Protein AF-A0A3D2YWT0-F1 (afdb_monomer)

Solvent-accessible surface area (backbone atoms only — not comparable to full-atom values): 14873 Å² total; per-residue (Å²): 133,69,58,66,58,32,27,28,61,39,88,67,79,48,94,52,71,54,41,33,55,86,73,52,50,71,68,60,52,58,68,29,49,39,69,45,52,42,39,72,41,71,25,72,33,52,78,77,53,39,84,63,71,46,52,81,39,47,21,43,34,40,69,50,69,92,46,42,37,35,42,43,46,36,55,31,65,64,25,31,36,35,36,47,69,46,74,82,44,48,33,33,43,36,33,27,76,78,66,75,49,70,52,37,27,37,32,54,52,100,87,42,79,59,51,68,38,31,45,43,28,26,44,66,37,31,45,26,32,24,32,74,86,73,62,19,29,24,40,54,93,74,36,28,23,75,38,57,87,49,47,79,43,62,48,46,78,44,81,54,29,39,24,29,36,47,60,50,39,71,78,39,75,84,24,33,26,66,20,25,30,79,92,35,66,57,64,54,45,46,68,78,43,55,51,62,83,67,88,65,50,63,60,36,32,52,68,71,55,62,94,44,68,58,68,72,90,75,62,65,86,92,52,58,77,56,62,56,64,49,76,49,76,42,80,93,23,74,53,74,42,57,25,74,81,61,25,72,40,71,49,78,51,71,41,55,84,42,82,43,54,40,41,30,27,82,73,38,52,23,37,41,104

Mean predicted aligned error: 3.75 Å

Radius of gyration: 18.29 Å; Cα contacts (8 Å, |Δi|>4): 601; chains: 1; bounding box: 42×45×50 Å

Secondary structure (DSSP, 8-state):
--GGG-EEE-TTSSSSSEEETTTS-HHHHHHHTTSS--BSSEEEE-TTS-TT--TTSEEEEEEETTEEEEEEHHHHHHH-EEEEEETTEEEEEEEETTTTEEEEEE-EETTEE--EEEEEEEETTEEEEEETTT--EEETTTTEEEESTTTT-BPEE--EEEEEHHHHHHH-TTPEEEEEETTBTTGGGSGGGG--SPTTHHHHHHTT--SS---GGG--TTS-TT--EEEEEETTEEEEEEHHHH-SSEEEEEETTEEEEEEEETTTTEEE-

Structure (mmCIF, N/CA/C/O backbone):
data_AF-A0A3D2YWT0-F1
#
_entry.id   AF-A0A3D2YWT0-F1
#
loop_
_atom_site.group_PDB
_atom_site.id
_atom_site.type_symbol
_atom_site.label_atom_id
_atom_site.label_alt_id
_atom_site.label_comp_id
_atom_site.label_asym_id
_atom_site.label_entity_id
_atom_site.label_seq_id
_atom_site.pdbx_PDB_ins_code
_atom_site.Cartn_x
_atom_site.Cartn_y
_atom_site.Cartn_z
_atom_site.occupancy
_atom_site.B_iso_or_equiv
_atom_site.auth_seq_id
_atom_site.auth_comp_id
_atom_site.auth_asym_id
_atom_site.auth_atom_id
_atom_site.pdbx_PDB_model_num
ATOM 1 N N . MET A 1 1 ? -18.001 -6.263 10.721 1.00 83.31 1 MET A N 1
ATOM 2 C CA . MET A 1 1 ? -16.811 -6.305 11.588 1.00 83.31 1 MET A CA 1
ATOM 3 C C . MET A 1 1 ? -17.112 -5.556 12.883 1.00 83.31 1 MET A C 1
ATOM 5 O O . MET A 1 1 ? -17.722 -4.492 12.787 1.00 83.31 1 MET A O 1
ATOM 9 N N . PRO A 1 2 ? -16.769 -6.109 14.057 1.00 91.19 2 PRO A N 1
ATOM 10 C CA . PRO A 1 2 ? -16.884 -5.419 15.343 1.00 91.19 2 PRO A CA 1
ATOM 11 C C . PRO A 1 2 ? -15.958 -4.193 15.418 1.00 91.19 2 PRO A C 1
ATOM 13 O O . PRO A 1 2 ? -14.828 -4.234 14.940 1.00 91.19 2 PRO A O 1
ATOM 16 N N . LEU A 1 3 ? -16.430 -3.079 15.986 1.00 94.44 3 LEU A N 1
ATOM 17 C CA . LEU A 1 3 ? -15.630 -1.844 16.052 1.00 94.44 3 LEU A CA 1
ATOM 18 C C . LEU A 1 3 ? -14.507 -1.950 17.089 1.00 94.44 3 LEU A C 1
ATOM 20 O O . LEU A 1 3 ? -13.482 -1.292 16.954 1.00 94.44 3 LEU A O 1
ATOM 24 N N . GLU A 1 4 ? -14.700 -2.777 18.111 1.00 96.31 4 GLU A N 1
ATOM 25 C CA . GLU A 1 4 ? -13.715 -3.102 19.140 1.00 96.31 4 GLU A CA 1
ATOM 26 C C . GLU A 1 4 ? -12.446 -3.774 18.592 1.00 96.31 4 GLU A C 1
ATOM 28 O O . GLU A 1 4 ? -11.392 -3.667 19.218 1.00 96.31 4 GLU A O 1
ATOM 33 N N . ASP A 1 5 ? -12.524 -4.392 17.410 1.00 96.06 5 ASP A N 1
ATOM 34 C CA . ASP A 1 5 ? -11.379 -5.037 16.762 1.00 96.06 5 ASP A CA 1
ATOM 35 C C . ASP A 1 5 ? -10.493 -4.039 16.004 1.00 96.06 5 ASP A C 1
ATOM 37 O O . ASP A 1 5 ? -9.353 -4.357 15.663 1.00 96.06 5 ASP A O 1
ATOM 41 N N . ILE A 1 6 ? -10.993 -2.823 15.748 1.00 97.81 6 ILE A N 1
ATOM 42 C CA . ILE A 1 6 ? -10.172 -1.728 15.233 1.00 97.81 6 ILE A CA 1
ATOM 43 C C . ILE A 1 6 ? -9.472 -1.073 16.419 1.00 97.81 6 ILE A C 1
ATOM 45 O O . ILE A 1 6 ? -10.110 -0.422 17.250 1.00 97.81 6 ILE A O 1
ATOM 49 N N . VAL A 1 7 ? -8.151 -1.202 16.488 1.00 98.25 7 VAL A N 1
ATOM 50 C CA . VAL A 1 7 ? -7.349 -0.682 17.600 1.00 98.25 7 VAL A CA 1
ATOM 51 C C . VAL A 1 7 ? -6.347 0.359 17.127 1.00 98.25 7 VAL A C 1
ATOM 53 O O . VAL A 1 7 ? -5.704 0.193 16.101 1.00 98.25 7 VAL A O 1
ATOM 56 N N . PHE A 1 8 ? -6.176 1.431 17.891 1.00 98.38 8 PHE A N 1
ATOM 57 C CA . PHE A 1 8 ? -5.227 2.502 17.592 1.00 98.38 8 PHE A CA 1
ATOM 58 C C . PHE A 1 8 ? -3.884 2.249 18.266 1.00 98.38 8 PHE A C 1
ATOM 60 O O . PHE A 1 8 ? -3.864 2.084 19.486 1.00 98.38 8 PHE A O 1
ATOM 67 N N . ASP A 1 9 ? -2.770 2.283 17.528 1.00 97.56 9 ASP A N 1
ATOM 68 C CA . ASP A 1 9 ? -1.443 2.421 18.136 1.00 97.56 9 ASP A CA 1
ATOM 69 C C . ASP A 1 9 ? -1.344 3.803 18.784 1.00 97.56 9 ASP A C 1
ATOM 71 O O . ASP A 1 9 ? -1.519 4.839 18.146 1.00 97.56 9 ASP A O 1
ATOM 75 N N . THR A 1 10 ? -1.060 3.828 20.080 1.00 96.19 10 THR A N 1
ATOM 76 C CA . THR A 1 10 ? -0.982 5.080 20.831 1.00 96.19 10 THR A CA 1
ATOM 77 C C . THR A 1 10 ? 0.367 5.769 20.678 1.00 96.19 10 THR A C 1
ATOM 79 O O . THR A 1 10 ? 0.526 6.897 21.144 1.00 96.19 10 THR A O 1
ATOM 82 N N . PHE A 1 11 ? 1.370 5.081 20.119 1.00 94.69 11 PHE A N 1
ATOM 83 C CA . PHE A 1 11 ? 2.772 5.506 20.086 1.00 94.69 11 PHE A CA 1
ATOM 84 C C . PHE A 1 11 ? 3.299 5.964 21.459 1.00 94.69 11 PHE A C 1
ATOM 86 O O . PHE A 1 11 ? 4.160 6.836 21.560 1.00 94.69 11 PHE A O 1
ATOM 93 N N . GLY A 1 12 ? 2.763 5.387 22.541 1.00 94.25 12 GLY A N 1
ATOM 94 C CA . GLY A 1 12 ? 3.140 5.727 23.914 1.00 94.25 12 GLY A CA 1
ATOM 95 C C . GLY A 1 12 ? 2.583 7.059 24.429 1.00 94.25 12 GLY A C 1
ATOM 96 O O . GLY A 1 12 ? 2.994 7.504 25.499 1.00 94.25 12 GLY A O 1
ATOM 97 N N . LYS A 1 13 ? 1.643 7.696 23.714 1.00 93.31 13 LYS A N 1
ATOM 98 C CA . LYS A 1 13 ? 0.939 8.907 24.180 1.00 93.31 13 LYS A CA 1
ATOM 99 C C . LYS A 1 13 ? 0.062 8.647 25.410 1.00 93.31 13 LYS A C 1
ATOM 101 O O . LYS A 1 13 ? -0.176 9.558 26.197 1.00 93.31 13 LYS A O 1
ATOM 106 N N . VAL A 1 14 ? -0.393 7.406 25.592 1.00 94.19 14 VAL A N 1
ATOM 107 C CA . VAL A 1 14 ? -1.094 6.930 26.795 1.00 94.19 14 VAL A CA 1
ATOM 108 C C . VAL A 1 14 ? -0.466 5.626 27.299 1.00 94.19 14 VAL A C 1
ATOM 110 O O . VAL A 1 14 ? 0.393 5.045 26.640 1.00 94.19 14 VAL A O 1
ATOM 113 N N . SER A 1 15 ? -0.868 5.169 28.489 1.00 93.00 15 SER A N 1
ATOM 114 C CA . SER A 1 15 ? -0.281 3.984 29.136 1.00 93.00 15 SER A CA 1
ATOM 115 C C . SER A 1 15 ? -0.561 2.676 28.394 1.00 93.00 15 SER A C 1
ATOM 117 O O . SER A 1 15 ? 0.280 1.777 28.403 1.00 93.00 15 SER A O 1
ATOM 119 N N . SER A 1 16 ? -1.733 2.555 27.770 1.00 93.75 16 SER A N 1
ATOM 120 C CA . SER A 1 16 ? -2.084 1.406 26.939 1.00 93.75 16 SER A CA 1
ATOM 121 C C . SER A 1 16 ? -1.300 1.428 25.628 1.00 93.75 16 SER A C 1
ATOM 123 O O . SER A 1 16 ? -1.181 2.471 24.984 1.00 93.75 16 SER A O 1
ATOM 125 N N . ARG A 1 17 ? -0.795 0.264 25.200 1.00 92.62 17 ARG A N 1
ATOM 126 C CA . ARG A 1 17 ? -0.107 0.118 23.905 1.00 92.62 17 ARG A CA 1
ATOM 127 C C . ARG A 1 17 ? -1.037 0.431 22.732 1.00 92.62 17 ARG A C 1
ATOM 129 O O . ARG A 1 17 ? -0.600 1.054 21.772 1.00 92.62 17 ARG A O 1
ATOM 136 N N . PHE A 1 18 ? -2.288 -0.002 22.836 1.00 96.62 18 PHE A N 1
ATOM 137 C CA . PHE A 1 18 ? -3.340 0.300 21.880 1.00 96.62 18 PHE A CA 1
ATOM 138 C C . PHE A 1 18 ? -4.665 0.585 22.592 1.00 96.62 18 PHE A C 1
ATOM 140 O O . PHE A 1 18 ? -4.835 0.200 23.752 1.00 96.62 18 PHE A O 1
ATOM 147 N N . VAL A 1 19 ? -5.584 1.268 21.907 1.00 97.81 19 VAL A N 1
ATOM 148 C CA . VAL A 1 19 ? -6.933 1.586 22.407 1.00 97.81 19 VAL A CA 1
ATOM 149 C C . VAL A 1 19 ? -7.973 1.227 21.337 1.00 97.81 19 VAL A C 1
ATOM 151 O O . VAL A 1 19 ? -7.808 1.666 20.199 1.00 97.81 19 VAL A O 1
ATOM 154 N N . PRO A 1 20 ? -9.023 0.447 21.654 1.00 98.00 20 PRO A N 1
ATOM 155 C CA . PRO A 1 20 ? -10.108 0.152 20.716 1.00 98.00 20 PRO A CA 1
ATOM 156 C C . PRO A 1 20 ? -10.849 1.405 20.240 1.00 98.00 20 PRO A C 1
ATOM 158 O O . PRO A 1 20 ? -11.007 2.370 20.992 1.00 98.00 20 PRO A O 1
ATOM 161 N N . LEU A 1 21 ? -11.371 1.380 19.013 1.00 97.69 21 LEU A N 1
ATOM 162 C CA . LEU A 1 21 ? -12.101 2.500 18.415 1.00 97.69 21 LEU A CA 1
ATOM 163 C C . LEU A 1 21 ? -13.267 3.027 19.280 1.00 97.69 21 LEU A C 1
ATOM 165 O O . LEU A 1 21 ? -13.422 4.244 19.353 1.00 97.69 21 LEU A O 1
ATOM 169 N N . PRO A 1 22 ? -14.084 2.201 19.963 1.00 97.81 22 PRO A N 1
ATOM 170 C CA . PRO A 1 22 ? -15.142 2.727 20.830 1.00 97.81 22 PRO A CA 1
ATOM 171 C C . PRO A 1 22 ? -14.631 3.444 22.091 1.00 97.81 22 PRO A C 1
ATOM 173 O O . PRO A 1 22 ? -15.388 4.180 22.721 1.00 97.81 22 PRO A O 1
ATOM 176 N N . GLU A 1 23 ? -13.376 3.208 22.484 1.00 97.88 23 GLU A N 1
ATOM 177 C CA . GLU A 1 23 ? -12.790 3.683 23.744 1.00 97.88 23 GLU A CA 1
ATOM 178 C C . GLU A 1 23 ? -11.836 4.869 23.563 1.00 97.88 23 GLU A C 1
ATOM 180 O O . GLU A 1 23 ? -11.536 5.576 24.529 1.00 97.88 23 GLU A O 1
ATOM 185 N N . ILE A 1 24 ? -11.335 5.097 22.346 1.00 97.81 24 ILE A N 1
ATOM 186 C CA . ILE A 1 24 ? -10.401 6.189 22.076 1.00 97.81 24 ILE A CA 1
ATOM 187 C C . ILE A 1 24 ? -11.092 7.553 22.205 1.00 97.81 24 ILE A C 1
ATOM 189 O O . ILE A 1 24 ? -12.193 7.767 21.696 1.00 97.81 24 ILE A O 1
ATOM 193 N N . SER A 1 25 ? -10.430 8.504 22.872 1.00 97.50 25 SER A N 1
ATOM 194 C CA . SER A 1 25 ? -10.932 9.878 22.942 1.00 97.50 25 SER A CA 1
ATOM 195 C C . SER A 1 25 ? -10.790 10.586 21.593 1.00 97.50 25 SER A C 1
ATOM 197 O O . SER A 1 25 ? -9.910 10.268 20.787 1.00 97.50 25 SER A O 1
ATOM 199 N N . GLU A 1 26 ? -11.640 11.579 21.343 1.00 96.31 26 GLU A N 1
ATOM 200 C CA . GLU A 1 26 ? -11.584 12.356 20.105 1.00 96.31 26 GLU A CA 1
ATOM 201 C C . GLU A 1 26 ? -10.249 13.098 19.958 1.00 96.31 26 GLU A C 1
ATOM 203 O O . GLU A 1 26 ? -9.685 13.133 18.865 1.00 96.31 26 GLU A O 1
ATOM 208 N N . GLU A 1 27 ? -9.711 13.624 21.061 1.00 97.25 27 GLU A N 1
ATOM 209 C CA . GLU A 1 27 ? -8.435 14.337 21.090 1.00 97.25 27 GLU A CA 1
ATOM 210 C C . GLU A 1 27 ? -7.278 13.417 20.702 1.00 97.25 27 GLU A C 1
ATOM 212 O O . GLU A 1 27 ? -6.503 13.755 19.809 1.00 97.25 27 GLU A O 1
ATOM 217 N N . LEU A 1 28 ? -7.186 12.232 21.320 1.00 97.38 28 LEU A N 1
ATOM 218 C CA . LEU A 1 28 ? -6.130 11.276 20.991 1.00 97.38 28 LEU A CA 1
ATOM 219 C C . LEU A 1 28 ? -6.260 10.801 19.543 1.00 97.38 28 LEU A C 1
ATOM 221 O O . LEU A 1 28 ? -5.263 10.727 18.831 1.00 97.38 28 LEU A O 1
ATOM 225 N N . ARG A 1 29 ? -7.485 10.534 19.078 1.00 96.50 29 ARG A N 1
ATOM 226 C CA . ARG A 1 29 ? -7.728 10.147 17.686 1.00 96.50 29 ARG A CA 1
ATOM 227 C C . ARG A 1 29 ? -7.268 11.230 16.710 1.00 96.50 29 ARG A C 1
ATOM 229 O O . ARG A 1 29 ? -6.652 10.905 15.703 1.00 96.50 29 ARG A O 1
ATOM 236 N N . LEU A 1 30 ? -7.539 12.504 17.001 1.00 95.81 30 LEU A N 1
ATOM 237 C CA . LEU A 1 30 ? -7.099 13.625 16.168 1.00 95.81 30 LEU A CA 1
ATOM 238 C C . LEU A 1 30 ? -5.572 13.775 16.164 1.00 95.81 30 LEU A C 1
ATOM 240 O O . LEU A 1 30 ? -5.002 14.043 15.113 1.00 95.81 30 LEU A O 1
ATOM 244 N N . GLU A 1 31 ? -4.912 13.575 17.306 1.00 96.50 31 GLU A N 1
ATOM 245 C CA . GLU A 1 31 ? -3.446 13.604 17.399 1.00 96.50 31 GLU A CA 1
ATOM 246 C C . GLU A 1 31 ? -2.749 12.472 16.635 1.00 96.50 31 GLU A C 1
ATOM 248 O O . GLU A 1 31 ? -1.573 12.601 16.293 1.00 96.50 31 GLU A O 1
ATOM 253 N N . LEU A 1 32 ? -3.440 11.351 16.434 1.00 97.31 32 LEU A N 1
ATOM 254 C CA . LEU A 1 32 ? -2.921 10.176 15.740 1.00 97.31 32 LEU A CA 1
ATOM 255 C C . LEU A 1 32 ? -3.133 10.224 14.220 1.00 97.31 32 LEU A C 1
ATOM 257 O O . LEU A 1 32 ? -2.495 9.463 13.491 1.00 97.31 32 LEU A O 1
ATOM 261 N N . LYS A 1 33 ? -3.993 11.121 13.723 1.00 96.56 33 LYS A N 1
ATOM 262 C CA . LYS A 1 33 ? -4.164 11.338 12.281 1.00 96.56 33 LYS A CA 1
ATOM 263 C C . LYS A 1 33 ? -2.847 11.783 11.653 1.00 96.56 33 LYS A C 1
ATOM 265 O O . LYS A 1 33 ? -2.269 12.781 12.075 1.00 96.56 33 LYS A O 1
ATOM 270 N N . ASP A 1 34 ? -2.404 11.044 10.643 1.00 97.31 34 ASP A N 1
ATOM 271 C CA . ASP A 1 34 ? -1.161 11.252 9.896 1.00 97.31 34 ASP A CA 1
ATOM 272 C C . ASP A 1 34 ? 0.097 11.331 10.776 1.00 97.31 34 ASP A C 1
ATOM 274 O O . ASP A 1 34 ? 1.103 11.938 10.392 1.00 97.31 34 ASP A O 1
ATOM 278 N N . ALA A 1 35 ? 0.064 10.690 11.954 1.00 96.56 35 ALA A N 1
ATOM 279 C CA . ALA A 1 35 ? 1.246 10.531 12.800 1.00 96.56 35 ALA A CA 1
ATOM 280 C C . ALA A 1 35 ? 2.365 9.786 12.050 1.00 96.56 35 ALA A C 1
ATOM 282 O O . ALA A 1 35 ? 3.542 10.122 12.199 1.00 96.56 35 ALA A O 1
ATOM 283 N N . ILE A 1 36 ? 1.984 8.833 11.194 1.00 96.56 36 ILE A N 1
ATOM 284 C CA . ILE A 1 36 ? 2.797 8.353 10.076 1.00 96.56 36 ILE A CA 1
ATOM 285 C C . ILE A 1 36 ? 2.411 9.193 8.857 1.00 96.56 36 ILE A C 1
ATOM 287 O O . ILE A 1 36 ? 1.288 9.119 8.366 1.00 96.56 36 ILE A O 1
ATOM 291 N N . THR A 1 37 ? 3.318 10.058 8.409 1.00 97.06 37 THR A N 1
ATOM 292 C CA . THR A 1 37 ? 2.986 11.085 7.416 1.00 97.06 37 THR A CA 1
ATOM 293 C C . THR A 1 37 ? 2.876 10.482 6.010 1.00 97.06 37 THR A C 1
ATOM 295 O O . THR A 1 37 ? 3.896 10.002 5.503 1.00 97.06 37 THR A O 1
ATOM 298 N N . PRO A 1 38 ? 1.711 10.558 5.336 1.00 98.06 38 PRO A N 1
ATOM 299 C 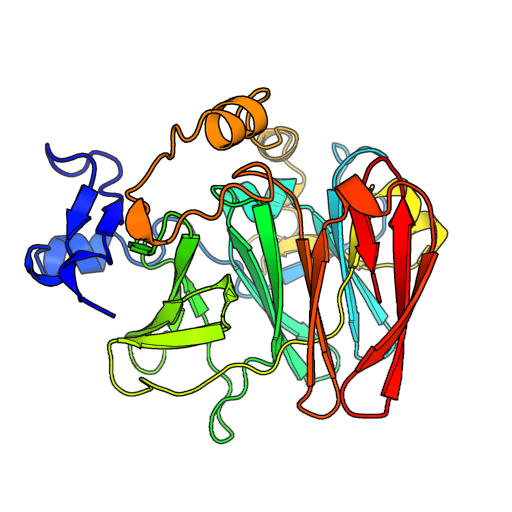CA . PRO A 1 38 ? 1.565 10.068 3.970 1.00 98.06 38 PRO A CA 1
ATOM 300 C C . PRO A 1 38 ? 2.336 10.950 2.978 1.00 98.06 38 PRO A C 1
ATOM 302 O O . PRO A 1 38 ? 2.547 12.148 3.193 1.00 98.06 38 PRO A O 1
ATOM 305 N N . VAL A 1 39 ? 2.720 10.380 1.838 1.00 98.56 39 VAL A N 1
ATOM 306 C CA . VAL A 1 39 ? 3.285 11.135 0.714 1.00 98.56 39 VAL A CA 1
ATOM 307 C C . VAL A 1 39 ? 2.140 11.650 -0.155 1.00 98.56 39 VAL A C 1
ATOM 309 O O . VAL A 1 39 ? 1.426 10.861 -0.760 1.00 98.56 39 VAL A O 1
ATOM 312 N N . LEU A 1 40 ? 1.949 12.970 -0.220 1.00 97.31 40 LEU A N 1
ATOM 313 C CA . LEU A 1 40 ? 0.838 13.587 -0.969 1.00 97.31 40 LEU A CA 1
ATOM 314 C C . LEU A 1 40 ? 1.231 14.137 -2.346 1.00 97.31 40 LEU A C 1
ATOM 316 O O . LEU A 1 40 ? 0.387 14.293 -3.220 1.00 97.31 40 LEU A O 1
ATOM 320 N N . GLU A 1 41 ? 2.508 14.469 -2.519 1.00 96.25 41 GLU A N 1
ATOM 321 C CA . GLU A 1 41 ? 3.056 15.060 -3.741 1.00 96.25 41 GLU A CA 1
ATOM 322 C C . GLU A 1 41 ? 4.362 14.331 -4.067 1.00 96.25 41 GLU A C 1
ATOM 324 O O . GLU A 1 41 ? 5.436 14.840 -3.736 1.00 96.25 41 GLU A O 1
ATOM 329 N N . PRO A 1 42 ? 4.311 13.097 -4.590 1.00 98.19 42 PRO A N 1
ATOM 330 C CA . PRO A 1 42 ? 5.513 12.313 -4.829 1.00 98.19 42 PRO A CA 1
ATOM 331 C C . PRO A 1 42 ? 6.413 12.988 -5.868 1.00 98.19 42 PRO A C 1
ATOM 333 O O . PRO A 1 42 ? 5.961 13.496 -6.894 1.00 98.19 42 PRO A O 1
ATOM 336 N N . VAL A 1 43 ? 7.719 12.986 -5.598 1.00 98.44 43 VAL A N 1
ATOM 337 C CA . VAL A 1 43 ? 8.741 13.478 -6.526 1.00 98.44 43 VAL A CA 1
ATOM 338 C C . VAL A 1 43 ? 9.591 12.313 -6.996 1.00 98.44 43 VAL A C 1
ATOM 340 O O . VAL A 1 43 ? 10.133 11.545 -6.194 1.00 98.44 43 VAL A O 1
ATOM 343 N N . TYR A 1 44 ? 9.752 12.235 -8.313 1.00 98.50 44 TYR A N 1
ATOM 344 C CA . TYR A 1 44 ? 10.454 11.157 -8.992 1.00 98.50 44 TYR A CA 1
ATOM 345 C C . TYR A 1 44 ? 11.845 11.567 -9.469 1.00 98.50 44 TYR A C 1
ATOM 347 O O . TYR A 1 44 ? 12.107 12.719 -9.821 1.00 98.50 44 TYR A O 1
ATOM 355 N N . GLY A 1 45 ? 12.752 10.598 -9.483 1.00 98.00 45 GLY A N 1
ATOM 356 C CA . GLY A 1 45 ? 14.049 10.680 -10.139 1.00 98.00 45 GLY A CA 1
ATOM 357 C C . GLY A 1 45 ? 14.283 9.467 -11.032 1.00 98.00 45 GLY A C 1
ATOM 358 O O . GLY A 1 45 ? 13.431 8.590 -11.139 1.00 98.00 45 GLY A O 1
ATOM 359 N N . GLY A 1 46 ? 15.448 9.419 -11.674 1.00 97.88 46 GLY A N 1
ATOM 360 C CA . GLY A 1 46 ? 15.871 8.222 -12.401 1.00 97.88 46 GLY A CA 1
ATOM 361 C C . GLY A 1 46 ? 16.359 7.102 -11.467 1.00 97.88 46 GLY A C 1
ATOM 362 O O . GLY A 1 46 ? 16.468 7.312 -10.255 1.00 97.88 46 GLY A O 1
ATOM 363 N N . PRO A 1 47 ? 16.762 5.951 -12.028 1.00 96.50 47 PRO A N 1
ATOM 364 C CA . PRO A 1 47 ? 17.195 4.769 -11.274 1.00 96.50 47 PRO A CA 1
ATOM 365 C C . PRO A 1 47 ? 18.292 5.003 -10.220 1.00 96.50 47 PRO A C 1
ATOM 367 O O . PRO A 1 47 ? 18.342 4.317 -9.206 1.00 96.50 47 PRO A O 1
ATOM 370 N N . GLY A 1 48 ? 19.173 5.985 -10.431 1.00 96.12 48 GLY A N 1
ATOM 371 C CA . GLY A 1 48 ? 20.256 6.328 -9.499 1.00 96.12 48 GLY A CA 1
ATOM 372 C C . GLY A 1 48 ? 19.892 7.353 -8.417 1.00 96.12 48 GLY A C 1
ATOM 373 O O . GLY A 1 48 ? 20.790 7.857 -7.747 1.00 96.12 48 GLY A O 1
ATOM 374 N N . ALA A 1 49 ? 18.616 7.731 -8.275 1.00 97.44 49 ALA A N 1
ATOM 375 C CA . ALA A 1 49 ? 18.203 8.819 -7.382 1.00 97.44 49 ALA A CA 1
ATOM 376 C C . ALA A 1 49 ? 18.364 8.501 -5.885 1.00 97.44 49 ALA A C 1
ATOM 378 O O . ALA A 1 49 ? 18.501 9.423 -5.079 1.00 97.44 49 ALA A O 1
ATOM 379 N N . LEU A 1 50 ? 18.361 7.217 -5.516 1.00 97.50 50 LEU A N 1
ATOM 380 C CA . LEU A 1 50 ? 18.507 6.755 -4.139 1.00 97.50 50 LEU A CA 1
ATOM 381 C C . LEU A 1 50 ? 19.837 6.003 -3.979 1.00 97.50 50 LEU A C 1
ATOM 383 O O . LEU A 1 50 ? 19.926 4.837 -4.354 1.00 97.50 50 LEU A O 1
ATOM 387 N N . PRO A 1 51 ? 20.882 6.625 -3.403 1.00 95.25 51 PRO A N 1
ATOM 388 C CA . PRO A 1 51 ? 22.224 6.033 -3.351 1.00 95.25 51 PRO A CA 1
ATOM 389 C C . PRO A 1 51 ? 22.330 4.818 -2.419 1.00 95.25 51 PRO A C 1
ATOM 391 O O . PRO A 1 51 ? 23.331 4.106 -2.446 1.00 95.25 51 PRO A O 1
ATOM 394 N N . TRP A 1 52 ? 21.332 4.608 -1.561 1.00 95.62 52 TRP A N 1
ATOM 395 C CA . TRP A 1 52 ? 21.261 3.481 -0.637 1.00 95.62 52 TRP A CA 1
ATOM 396 C C . TRP A 1 52 ? 20.423 2.314 -1.165 1.00 95.62 52 TRP A C 1
ATOM 398 O O . TRP A 1 52 ? 20.447 1.255 -0.540 1.00 95.62 52 TRP A O 1
ATOM 408 N N . LEU A 1 53 ? 19.681 2.492 -2.265 1.00 96.50 53 LEU A N 1
ATOM 409 C CA . LEU A 1 53 ? 18.812 1.453 -2.807 1.00 96.50 53 LEU A CA 1
ATOM 410 C C . LEU A 1 53 ? 19.669 0.383 -3.485 1.00 96.50 53 LEU A C 1
ATOM 412 O O . LEU A 1 53 ? 20.454 0.674 -4.386 1.00 96.50 53 LEU A O 1
ATOM 416 N N . ARG A 1 54 ? 19.547 -0.853 -3.008 1.00 95.19 54 ARG A N 1
ATOM 417 C CA . ARG A 1 54 ? 20.345 -1.995 -3.462 1.00 95.19 54 ARG A CA 1
ATOM 418 C C . ARG A 1 54 ? 19.507 -2.861 -4.396 1.00 95.19 54 ARG A C 1
ATOM 420 O O . ARG A 1 54 ? 18.286 -2.852 -4.294 1.00 95.19 54 ARG A O 1
ATOM 427 N N . ASP A 1 55 ? 20.150 -3.652 -5.248 1.00 95.19 55 ASP A N 1
ATOM 428 C CA . ASP A 1 55 ? 19.453 -4.532 -6.200 1.00 95.19 55 ASP A CA 1
ATOM 429 C C . ASP A 1 55 ? 18.504 -5.535 -5.521 1.00 95.19 55 ASP A C 1
ATOM 431 O O . ASP A 1 55 ? 17.489 -5.905 -6.103 1.00 95.19 55 ASP A O 1
ATOM 435 N N . ASP A 1 56 ? 18.811 -5.941 -4.286 1.00 92.81 56 ASP A N 1
ATOM 436 C CA . ASP A 1 56 ? 18.010 -6.844 -3.452 1.00 92.81 56 ASP A CA 1
ATOM 437 C C . ASP A 1 56 ? 16.929 -6.130 -2.618 1.00 92.81 56 ASP A C 1
ATOM 439 O O . ASP A 1 56 ? 16.168 -6.781 -1.906 1.00 92.81 56 ASP A O 1
ATOM 443 N N . SER A 1 57 ? 16.833 -4.799 -2.692 1.00 93.88 57 SER A N 1
ATOM 444 C CA . SER A 1 57 ? 15.775 -4.040 -2.013 1.00 93.88 57 SER A CA 1
ATOM 445 C C . SER A 1 57 ? 14.451 -4.213 -2.747 1.00 93.88 57 SER A C 1
ATOM 447 O O . SER A 1 57 ? 14.413 -4.063 -3.963 1.00 93.88 57 SER A O 1
ATOM 449 N N . LEU A 1 58 ? 13.358 -4.482 -2.036 1.00 94.50 58 LEU A N 1
ATOM 450 C CA . LEU A 1 58 ? 12.048 -4.640 -2.668 1.00 94.50 58 LEU A CA 1
ATOM 451 C C . LEU A 1 58 ? 11.429 -3.296 -3.064 1.00 94.50 58 LEU A C 1
ATOM 453 O O . LEU A 1 58 ? 11.495 -2.307 -2.322 1.00 94.50 58 LEU A O 1
ATOM 457 N N . VAL A 1 59 ? 10.772 -3.291 -4.218 1.00 97.75 59 VAL A N 1
ATOM 458 C CA . VAL A 1 59 ? 9.940 -2.194 -4.710 1.00 97.75 59 VAL A CA 1
ATOM 459 C C . VAL A 1 59 ? 8.552 -2.722 -5.053 1.00 97.75 59 VAL A C 1
ATOM 461 O O . VAL A 1 59 ? 8.424 -3.839 -5.551 1.00 97.75 59 VAL A O 1
ATOM 464 N N . ILE A 1 60 ? 7.533 -1.893 -4.830 1.00 98.31 60 ILE A N 1
ATOM 465 C CA . ILE A 1 60 ? 6.265 -2.020 -5.549 1.00 98.31 60 ILE A CA 1
ATOM 466 C C . ILE A 1 60 ? 6.455 -1.290 -6.879 1.00 98.31 60 ILE A C 1
ATOM 468 O O . ILE A 1 60 ? 6.785 -0.101 -6.901 1.00 98.31 60 ILE A O 1
ATOM 472 N N . GLY A 1 61 ? 6.322 -2.019 -7.976 1.00 98.12 61 GLY A N 1
ATOM 473 C CA . GLY A 1 61 ? 6.348 -1.526 -9.341 1.00 98.12 61 GLY A CA 1
ATOM 474 C C . GLY A 1 61 ? 4.934 -1.292 -9.861 1.00 98.12 61 GLY A C 1
ATOM 475 O O . GLY A 1 61 ? 4.045 -2.118 -9.649 1.00 98.12 61 GLY A O 1
ATOM 476 N N . TYR A 1 62 ? 4.731 -0.168 -10.539 1.00 98.19 62 TYR A N 1
ATOM 477 C CA . TYR A 1 62 ? 3.457 0.191 -11.156 1.00 98.19 62 TYR A CA 1
ATOM 478 C C . TYR A 1 62 ? 3.678 0.716 -12.574 1.00 98.19 62 TYR A C 1
ATOM 480 O O . TYR A 1 62 ? 4.584 1.519 -12.815 1.00 98.19 62 TYR A O 1
ATOM 488 N N . GLU A 1 63 ? 2.836 0.280 -13.506 1.00 97.25 63 GLU A N 1
ATOM 489 C CA . GLU A 1 63 ? 2.805 0.777 -14.879 1.00 97.25 63 GLU A CA 1
ATOM 490 C C . GLU A 1 63 ? 1.516 1.558 -15.114 1.00 97.25 63 GLU A C 1
ATOM 492 O O . GLU A 1 63 ? 0.419 1.043 -14.918 1.00 97.25 63 GLU A O 1
ATOM 497 N N . GLY A 1 64 ? 1.635 2.803 -15.565 1.00 95.88 64 GLY A N 1
ATOM 498 C CA . GLY A 1 64 ? 0.479 3.669 -15.768 1.00 95.88 64 GLY A CA 1
ATOM 499 C C . GLY A 1 64 ? 0.834 4.904 -16.581 1.00 95.88 64 GLY A C 1
ATOM 500 O O . GLY A 1 64 ? 1.968 5.379 -16.562 1.00 95.88 64 GLY A O 1
ATOM 501 N N . GLY A 1 65 ? -0.120 5.423 -17.355 1.00 92.88 65 GLY A N 1
ATOM 502 C CA . GLY A 1 65 ? 0.102 6.629 -18.165 1.00 92.88 65 GLY A CA 1
ATOM 503 C C . GLY A 1 65 ? 1.207 6.505 -19.229 1.00 92.88 65 GLY A C 1
ATOM 504 O O . GLY A 1 65 ? 1.711 7.523 -19.697 1.00 92.88 65 GLY A O 1
ATOM 505 N N . GLY A 1 66 ? 1.590 5.279 -19.610 1.00 95.25 66 GLY A N 1
ATOM 506 C CA . GLY A 1 66 ? 2.696 5.010 -20.538 1.00 95.25 66 GLY A CA 1
ATOM 507 C C . GLY A 1 66 ? 4.091 5.083 -19.908 1.00 95.25 66 GLY A C 1
ATOM 508 O O . GLY A 1 66 ? 5.083 5.087 -20.634 1.00 95.25 66 GLY A O 1
ATOM 509 N N . GLU A 1 67 ? 4.177 5.146 -18.580 1.00 97.56 67 GLU A N 1
ATOM 510 C CA . GLU A 1 67 ? 5.421 5.196 -17.818 1.00 97.56 67 GLU A CA 1
ATOM 511 C C . GLU A 1 67 ? 5.437 4.107 -16.737 1.00 97.56 67 GLU A C 1
ATOM 513 O O . GLU A 1 67 ? 4.424 3.476 -16.438 1.00 97.56 67 GLU A O 1
ATOM 518 N N . THR A 1 68 ? 6.613 3.879 -16.159 1.00 98.38 68 THR A N 1
ATOM 519 C CA . THR A 1 68 ? 6.838 2.886 -15.102 1.00 98.38 68 THR A CA 1
ATOM 520 C C . THR A 1 68 ? 7.360 3.582 -13.856 1.00 98.38 68 THR A C 1
ATOM 522 O O . THR A 1 68 ? 8.157 4.521 -13.943 1.00 98.38 68 THR A O 1
ATOM 525 N N . PHE A 1 69 ? 6.894 3.136 -12.696 1.00 98.69 69 PHE A N 1
ATOM 526 C CA . PHE A 1 69 ? 7.155 3.756 -11.405 1.00 98.69 69 PHE A CA 1
ATOM 527 C C . PHE A 1 69 ? 7.603 2.700 -10.404 1.00 98.69 69 PHE A C 1
ATOM 529 O O . PHE A 1 69 ? 7.105 1.577 -10.413 1.00 98.69 69 PHE A O 1
ATOM 536 N N . ALA A 1 70 ? 8.536 3.073 -9.533 1.00 98.69 70 ALA A N 1
ATOM 537 C CA . ALA A 1 70 ? 9.036 2.223 -8.466 1.00 98.69 70 ALA A CA 1
ATOM 538 C C . ALA A 1 70 ? 8.906 2.932 -7.116 1.00 98.69 70 ALA A C 1
ATOM 540 O O . ALA A 1 70 ? 9.410 4.047 -6.927 1.00 98.69 70 ALA A O 1
ATOM 541 N N . TYR A 1 71 ? 8.283 2.237 -6.167 1.00 98.50 71 TYR A N 1
ATOM 542 C CA . TYR A 1 71 ? 8.056 2.677 -4.796 1.00 98.50 71 TYR A CA 1
ATOM 543 C C . TYR A 1 71 ? 8.819 1.742 -3.847 1.00 98.50 71 TYR A C 1
ATOM 545 O O . TYR A 1 71 ? 8.359 0.631 -3.577 1.00 98.50 71 TYR A O 1
ATOM 553 N N . PRO A 1 72 ? 10.009 2.137 -3.353 1.00 97.88 72 PRO A N 1
ATOM 554 C CA . PRO A 1 72 ? 10.781 1.310 -2.431 1.00 97.88 72 PRO A CA 1
ATOM 555 C C . PRO A 1 72 ? 10.009 0.985 -1.159 1.00 97.88 72 PRO A C 1
ATOM 557 O O . PRO A 1 72 ? 9.597 1.897 -0.437 1.00 97.88 72 PRO A O 1
ATOM 560 N N . ILE A 1 73 ? 9.906 -0.305 -0.825 1.00 96.19 73 ILE A N 1
ATOM 561 C CA . ILE A 1 73 ? 9.278 -0.759 0.426 1.00 96.19 73 ILE A CA 1
ATOM 562 C C . ILE A 1 73 ? 9.979 -0.131 1.633 1.00 96.19 73 ILE A C 1
ATOM 564 O O . ILE A 1 73 ? 9.341 0.242 2.608 1.00 96.19 73 ILE A O 1
ATOM 568 N N . ASN A 1 74 ? 11.289 0.092 1.542 1.00 95.06 74 ASN A N 1
ATOM 569 C CA . ASN A 1 74 ? 12.064 0.871 2.503 1.00 95.06 74 ASN A CA 1
ATOM 570 C C . ASN A 1 74 ? 11.453 2.234 2.848 1.00 95.06 74 ASN A C 1
ATOM 572 O O . ASN A 1 74 ? 11.444 2.600 4.013 1.00 95.06 74 ASN A O 1
ATOM 576 N N . ILE A 1 75 ? 10.951 2.982 1.863 1.00 96.94 75 ILE A N 1
ATOM 577 C CA . ILE A 1 75 ? 10.292 4.278 2.085 1.00 96.94 75 ILE A CA 1
ATOM 578 C C . ILE A 1 75 ? 8.878 4.046 2.610 1.00 96.94 75 ILE A C 1
ATOM 580 O O . ILE A 1 75 ? 8.455 4.707 3.558 1.00 96.94 75 ILE A O 1
ATOM 584 N N . LEU A 1 76 ? 8.168 3.074 2.038 1.00 97.25 76 LEU A N 1
ATOM 585 C CA . LEU A 1 76 ? 6.811 2.739 2.452 1.00 97.25 76 LEU A CA 1
ATOM 586 C C . LEU A 1 76 ? 6.737 2.211 3.896 1.00 97.25 76 LEU A C 1
ATOM 588 O O . LEU A 1 76 ? 5.751 2.460 4.568 1.00 97.25 76 LEU A O 1
ATOM 592 N N . ASN A 1 77 ? 7.798 1.616 4.442 1.00 94.12 77 ASN A N 1
ATOM 593 C CA . ASN A 1 77 ? 7.886 1.260 5.865 1.00 94.12 77 ASN A CA 1
ATOM 594 C C . ASN A 1 77 ? 7.777 2.473 6.809 1.00 94.12 77 ASN A C 1
ATOM 596 O O . ASN A 1 77 ? 7.467 2.299 7.984 1.00 94.12 77 ASN A O 1
ATOM 600 N N . TYR A 1 78 ? 8.087 3.682 6.329 1.00 94.56 78 TYR A N 1
ATOM 601 C CA . TYR A 1 78 ? 8.046 4.921 7.119 1.00 94.56 78 TYR A CA 1
ATOM 602 C C . TYR A 1 78 ? 6.841 5.805 6.806 1.00 94.56 78 TYR A C 1
ATOM 604 O O . TYR A 1 78 ? 6.553 6.714 7.581 1.00 94.56 78 TYR A O 1
ATOM 612 N N . HIS A 1 79 ? 6.202 5.597 5.656 1.00 96.75 79 HIS A N 1
ATOM 613 C CA . HIS A 1 79 ? 5.168 6.495 5.139 1.00 96.75 79 HIS A CA 1
ATOM 614 C C . HIS A 1 79 ? 3.853 5.795 4.820 1.00 96.75 79 HIS A C 1
ATOM 616 O O . HIS A 1 79 ? 2.824 6.460 4.832 1.00 96.75 79 HIS A O 1
ATOM 622 N N . GLU A 1 80 ? 3.901 4.489 4.540 1.00 97.75 80 GLU A N 1
ATOM 623 C CA . GLU A 1 80 ? 2.801 3.534 4.324 1.00 97.75 80 GLU A CA 1
ATOM 624 C C . GLU A 1 80 ? 1.825 3.848 3.184 1.00 97.75 80 GLU A C 1
ATOM 626 O O . GLU A 1 80 ? 1.170 2.945 2.673 1.00 97.75 80 GLU A O 1
ATOM 631 N N . ILE A 1 81 ? 1.716 5.108 2.774 1.00 98.75 81 ILE A N 1
ATOM 632 C CA . ILE A 1 81 ? 0.706 5.647 1.874 1.00 98.75 81 ILE A CA 1
ATOM 633 C C . ILE A 1 81 ? 1.367 6.688 0.969 1.00 98.75 81 ILE A C 1
ATOM 635 O O . ILE A 1 81 ? 1.985 7.650 1.435 1.00 98.75 81 ILE A O 1
ATOM 639 N N . VAL A 1 82 ? 1.184 6.524 -0.337 1.00 98.88 82 VAL A N 1
ATOM 640 C CA . VAL A 1 82 ? 1.518 7.508 -1.367 1.00 98.88 82 VAL A CA 1
ATOM 641 C C . VAL A 1 82 ? 0.255 7.799 -2.170 1.00 98.88 82 VAL A C 1
ATOM 643 O O . VAL A 1 82 ? -0.302 6.915 -2.815 1.00 98.88 82 VAL A O 1
ATOM 646 N N . ASN A 1 83 ? -0.191 9.051 -2.137 1.00 98.75 83 ASN A N 1
ATOM 647 C CA . ASN A 1 83 ? -1.230 9.561 -3.018 1.00 98.75 83 ASN A CA 1
ATOM 648 C C . ASN A 1 83 ? -0.555 10.151 -4.248 1.00 98.75 83 ASN A C 1
ATOM 650 O O . ASN A 1 83 ? 0.236 11.085 -4.136 1.00 98.75 83 ASN A O 1
ATOM 654 N N . ASP A 1 84 ? -0.893 9.623 -5.414 1.00 97.94 84 ASP A N 1
ATOM 655 C CA . ASP A 1 84 ? -0.281 10.009 -6.673 1.00 97.94 84 ASP A CA 1
ATOM 656 C C . ASP A 1 84 ? -1.332 10.408 -7.717 1.00 97.94 84 ASP A C 1
ATOM 658 O O . ASP A 1 84 ? -2.552 10.246 -7.537 1.00 97.94 84 ASP A O 1
ATOM 662 N N . ASN A 1 85 ? -0.843 10.985 -8.809 1.00 97.00 85 ASN A N 1
ATOM 663 C CA . ASN A 1 85 ? -1.578 11.217 -10.035 1.00 97.00 85 ASN A CA 1
ATOM 664 C C . ASN A 1 85 ? -0.679 10.898 -11.238 1.00 97.00 85 ASN A C 1
ATOM 666 O O . ASN A 1 85 ? 0.210 11.675 -11.592 1.00 97.00 85 ASN A O 1
ATOM 670 N N . ILE A 1 86 ? -0.931 9.755 -11.872 1.00 96.38 86 ILE A N 1
ATOM 671 C CA . ILE A 1 86 ? -0.091 9.194 -12.931 1.00 96.38 86 ILE A CA 1
ATOM 672 C C . ILE A 1 86 ? -0.867 9.230 -14.236 1.00 96.38 86 ILE A C 1
ATOM 674 O O . ILE A 1 86 ? -1.914 8.606 -14.369 1.00 96.38 86 ILE A O 1
ATOM 678 N N . GLY A 1 87 ? -0.385 9.996 -15.215 1.00 91.00 87 GLY A N 1
ATOM 679 C CA . GLY A 1 87 ? -1.073 10.119 -16.505 1.00 91.00 87 GLY A CA 1
ATOM 680 C C . GLY A 1 87 ? -2.505 10.670 -16.413 1.00 91.00 87 GLY A C 1
ATOM 681 O O . GLY A 1 87 ? -3.288 10.459 -17.334 1.00 91.00 87 GLY A O 1
ATOM 682 N N . GLY A 1 88 ? -2.858 11.366 -15.324 1.00 92.31 88 GLY A N 1
ATOM 683 C CA . GLY A 1 88 ? -4.217 11.842 -15.050 1.00 92.31 88 GLY A CA 1
ATOM 684 C C . GLY A 1 88 ? -5.064 10.888 -14.200 1.00 92.31 88 GLY A C 1
ATOM 685 O O . GLY A 1 88 ? -6.168 11.268 -13.809 1.00 92.31 88 GLY A O 1
ATOM 686 N N . GLU A 1 89 ? -4.569 9.687 -13.897 1.00 95.94 89 GLU A N 1
ATOM 687 C CA . GLU A 1 89 ? -5.229 8.714 -13.031 1.00 95.94 89 GLU A CA 1
ATOM 688 C C . GLU A 1 89 ? -4.841 8.935 -11.559 1.00 95.94 89 GLU A C 1
ATOM 690 O O . GLU A 1 89 ? -3.653 8.911 -11.223 1.00 95.94 89 GLU A O 1
ATOM 695 N N . PRO A 1 90 ? -5.811 9.147 -10.651 1.00 97.94 90 PRO A N 1
ATOM 696 C CA . PRO A 1 90 ? -5.556 9.162 -9.219 1.00 97.94 90 PRO A CA 1
ATOM 697 C C . PRO A 1 90 ? -5.200 7.761 -8.717 1.00 97.94 90 PRO A C 1
ATOM 699 O O . PRO A 1 90 ? -6.055 6.875 -8.669 1.00 97.94 90 PRO A O 1
ATOM 702 N N . VAL A 1 91 ? -3.957 7.589 -8.278 1.00 98.50 91 VAL A N 1
ATOM 703 C CA . VAL A 1 91 ? -3.431 6.304 -7.802 1.00 98.50 91 VAL A CA 1
ATOM 704 C C . VAL A 1 91 ? -3.094 6.401 -6.316 1.00 98.50 91 VAL A C 1
ATOM 706 O O . VAL A 1 91 ? -2.616 7.432 -5.841 1.00 98.50 91 VAL A O 1
ATOM 709 N N . LEU A 1 92 ? -3.379 5.339 -5.572 1.00 98.81 92 LEU A N 1
ATOM 710 C CA . LEU A 1 92 ? -2.989 5.138 -4.183 1.00 98.81 92 LEU A CA 1
ATOM 711 C C . LEU A 1 92 ? -2.042 3.943 -4.123 1.00 98.81 92 LEU A C 1
ATOM 713 O O . LEU A 1 92 ? -2.439 2.838 -4.469 1.00 98.81 92 LEU A O 1
ATOM 717 N N . ILE A 1 93 ? -0.818 4.157 -3.653 1.00 98.75 93 ILE A N 1
ATOM 718 C CA . ILE A 1 93 ? 0.124 3.084 -3.336 1.00 98.75 93 ILE A CA 1
ATOM 719 C C . ILE A 1 93 ? 0.148 2.965 -1.824 1.00 98.75 93 ILE A C 1
ATOM 721 O O . ILE A 1 93 ? 0.402 3.953 -1.132 1.00 98.75 93 ILE A O 1
ATOM 725 N N . THR A 1 94 ? -0.114 1.775 -1.303 1.00 98.56 94 THR A N 1
ATOM 726 C CA . THR A 1 94 ? -0.121 1.545 0.136 1.00 98.56 94 THR A CA 1
ATOM 727 C C . THR A 1 94 ? 0.590 0.255 0.500 1.00 98.56 94 THR A C 1
ATOM 729 O O . THR A 1 94 ? 0.537 -0.730 -0.234 1.00 98.56 94 THR A O 1
ATOM 732 N N . TYR A 1 95 ? 1.278 0.273 1.636 1.00 97.62 95 TYR A N 1
ATOM 733 C CA . TYR A 1 95 ? 1.978 -0.879 2.170 1.00 97.62 95 TYR A CA 1
ATOM 734 C C . TYR A 1 95 ? 1.884 -0.911 3.692 1.00 97.62 95 TYR A C 1
ATOM 736 O O . TYR A 1 95 ? 2.215 0.066 4.366 1.00 97.62 95 TYR A O 1
ATOM 744 N N . CYS A 1 96 ? 1.475 -2.060 4.218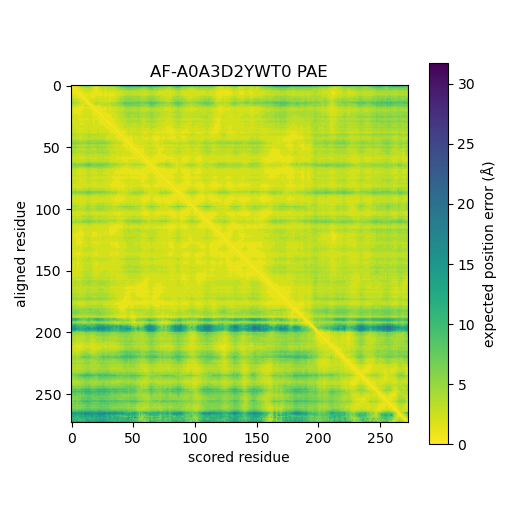 1.00 95.75 96 CYS A N 1
ATOM 745 C CA . CYS A 1 96 ? 1.411 -2.341 5.642 1.00 95.75 96 CYS A CA 1
ATOM 746 C C . CYS A 1 96 ? 2.691 -3.077 6.084 1.00 95.75 96 CYS A C 1
ATOM 748 O O . CYS A 1 96 ? 2.885 -4.255 5.766 1.00 95.75 96 CYS A O 1
ATOM 750 N N . PRO A 1 97 ? 3.573 -2.437 6.872 1.00 91.94 97 PRO A N 1
ATOM 751 C CA . PRO A 1 97 ? 4.831 -3.054 7.289 1.00 91.94 97 PRO A CA 1
ATOM 752 C C . PRO A 1 97 ? 4.655 -4.188 8.309 1.00 91.94 97 PRO A C 1
ATOM 754 O O . PRO A 1 97 ? 5.570 -4.982 8.514 1.00 91.94 97 PRO A O 1
ATOM 757 N N . LEU A 1 98 ? 3.487 -4.277 8.948 1.00 91.50 98 LEU A N 1
ATOM 758 C CA . LEU A 1 98 ? 3.172 -5.294 9.955 1.00 91.50 98 LEU A CA 1
ATOM 759 C C . LEU A 1 98 ? 2.647 -6.604 9.357 1.00 91.50 98 LEU A C 1
ATOM 761 O O . LEU A 1 98 ? 2.660 -7.634 10.026 1.00 91.50 98 LEU A O 1
ATOM 765 N N . CYS A 1 99 ? 2.195 -6.561 8.110 1.00 88.88 99 CYS A N 1
ATOM 766 C CA . CYS A 1 99 ? 1.578 -7.687 7.424 1.00 88.88 99 CYS A CA 1
ATOM 767 C C . CYS A 1 99 ? 2.222 -7.979 6.060 1.00 88.88 99 CYS A C 1
ATOM 769 O O . CYS A 1 99 ? 1.868 -8.963 5.428 1.00 88.88 99 CYS A O 1
ATOM 771 N N . PHE A 1 100 ? 3.201 -7.167 5.637 1.00 89.69 100 PHE A N 1
ATOM 772 C CA . PHE A 1 100 ? 3.899 -7.267 4.349 1.00 89.69 100 PHE A CA 1
ATOM 773 C C . PHE A 1 100 ? 2.994 -7.124 3.114 1.00 89.69 100 PHE A C 1
ATOM 775 O O . PHE A 1 100 ? 3.394 -7.483 2.008 1.00 89.69 100 PHE A O 1
ATOM 782 N N . SER A 1 101 ? 1.804 -6.545 3.279 1.00 91.81 101 SER A N 1
ATOM 783 C CA . SER A 1 101 ? 0.831 -6.365 2.201 1.00 91.81 101 SER A CA 1
ATOM 784 C C . SER A 1 101 ? 1.051 -5.042 1.479 1.00 91.81 101 SER A C 1
ATOM 786 O O . SER A 1 101 ? 0.925 -3.975 2.081 1.00 91.81 101 SER A O 1
ATOM 788 N N . GLY A 1 102 ? 1.352 -5.105 0.181 1.00 95.31 102 GLY A N 1
ATOM 789 C CA . GLY A 1 102 ? 1.416 -3.956 -0.720 1.00 95.31 102 GLY A CA 1
ATOM 790 C C . GLY A 1 102 ? 0.289 -4.003 -1.743 1.00 95.31 102 GLY A C 1
ATOM 791 O O . GLY A 1 102 ? 0.114 -5.026 -2.397 1.00 95.31 102 GLY A O 1
ATOM 7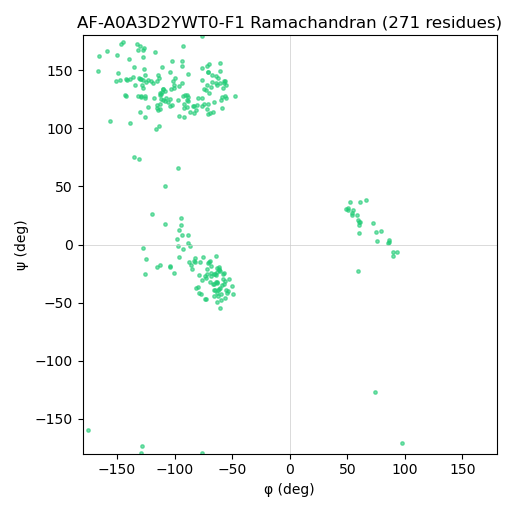92 N N . VAL A 1 103 ? -0.460 -2.909 -1.894 1.00 97.19 103 VAL A N 1
ATOM 793 C CA . VAL A 1 103 ? -1.553 -2.816 -2.871 1.00 97.19 103 VAL A CA 1
ATOM 794 C C . VAL A 1 103 ? -1.537 -1.452 -3.553 1.00 97.19 103 VAL A C 1
ATOM 796 O O . VAL A 1 103 ? -1.251 -0.425 -2.928 1.00 97.19 103 VAL A O 1
ATOM 799 N N . VAL A 1 104 ? -1.845 -1.445 -4.848 1.00 98.50 104 VAL A N 1
ATOM 800 C CA . VAL A 1 104 ? -2.060 -0.228 -5.632 1.00 98.50 104 VAL A CA 1
ATOM 801 C C . VAL A 1 104 ? -3.536 -0.146 -5.995 1.00 98.50 104 VAL A C 1
ATOM 803 O O . VAL A 1 104 ? -4.110 -1.117 -6.476 1.00 98.50 104 VAL A O 1
ATOM 806 N N . PHE A 1 105 ? -4.156 1.006 -5.767 1.00 98.50 105 PHE A N 1
ATOM 807 C CA . PHE A 1 105 ? -5.572 1.239 -6.031 1.00 98.50 105 PHE A CA 1
ATOM 808 C C . PHE A 1 105 ? -5.790 2.474 -6.901 1.00 98.50 105 PHE A C 1
ATOM 810 O O . PHE A 1 105 ? -5.063 3.464 -6.796 1.00 98.50 105 PHE A O 1
ATOM 817 N N . ASN A 1 106 ? -6.868 2.469 -7.677 1.00 98.12 106 ASN A N 1
ATOM 818 C CA . ASN A 1 106 ? -7.483 3.693 -8.160 1.00 98.12 106 ASN A CA 1
ATOM 819 C C . ASN A 1 106 ? -8.277 4.317 -7.004 1.00 98.12 106 ASN A C 1
ATOM 821 O O . ASN A 1 106 ? -9.126 3.661 -6.397 1.00 98.12 106 ASN A O 1
ATOM 825 N N . ARG A 1 107 ? -7.999 5.588 -6.696 1.00 97.62 107 ARG A N 1
ATOM 826 C CA . ARG A 1 107 ? -8.605 6.305 -5.558 1.00 97.62 107 ARG A CA 1
ATOM 827 C C . ARG A 1 107 ? -9.846 7.127 -5.921 1.00 97.62 107 ARG A C 1
ATOM 829 O O . ARG A 1 107 ? -10.159 8.094 -5.227 1.00 97.62 107 ARG A O 1
ATOM 836 N N . ILE A 1 108 ? -10.523 6.789 -7.019 1.00 98.19 108 ILE A N 1
ATOM 837 C CA . ILE A 1 108 ? -11.826 7.353 -7.385 1.00 98.19 108 ILE A CA 1
ATOM 838 C C . ILE A 1 108 ? -12.941 6.513 -6.756 1.00 98.19 108 ILE A C 1
ATOM 840 O O . ILE A 1 108 ? -13.045 5.318 -7.016 1.00 98.19 108 ILE A O 1
ATOM 844 N N . VAL A 1 109 ? -13.811 7.159 -5.982 1.00 97.69 109 VAL A N 1
ATOM 845 C CA . VAL A 1 109 ? -15.013 6.559 -5.384 1.00 97.69 109 VAL A CA 1
ATOM 846 C C . VAL A 1 109 ? -16.194 7.463 -5.709 1.00 97.69 109 VAL A C 1
ATOM 848 O O . VAL A 1 109 ? -16.119 8.670 -5.504 1.00 97.69 109 VAL A O 1
ATOM 851 N N . ASP A 1 110 ? -17.258 6.900 -6.285 1.00 94.75 110 ASP A N 1
ATOM 852 C CA . ASP A 1 110 ? -18.455 7.639 -6.725 1.00 94.75 110 ASP A CA 1
ATOM 853 C C . ASP A 1 110 ? -18.167 8.869 -7.615 1.00 94.75 110 ASP A C 1
ATOM 855 O O . ASP A 1 110 ? -18.932 9.830 -7.667 1.00 94.75 110 ASP A O 1
ATOM 859 N N . GLY A 1 111 ? -17.065 8.818 -8.373 1.00 95.00 111 GLY A N 1
ATOM 860 C CA . GLY A 1 111 ? -16.624 9.886 -9.274 1.00 95.00 111 GLY A CA 1
ATOM 861 C C . GLY A 1 111 ? -15.703 10.929 -8.635 1.00 95.00 111 GLY A C 1
ATOM 862 O O . GLY A 1 111 ? -15.139 11.746 -9.363 1.00 95.00 111 GLY A O 1
ATOM 863 N N . ASP A 1 112 ? -15.485 10.868 -7.321 1.00 96.31 112 ASP A N 1
ATOM 864 C CA . ASP A 1 112 ? -14.604 11.775 -6.594 1.00 96.31 112 ASP A CA 1
ATOM 865 C C . ASP A 1 112 ? -13.246 11.134 -6.307 1.00 96.31 112 ASP A C 1
ATOM 867 O O . ASP A 1 112 ? -13.143 9.981 -5.893 1.00 96.31 112 ASP A O 1
ATOM 871 N N . SER A 1 113 ? -12.176 11.908 -6.492 1.00 97.62 113 SER A N 1
ATOM 872 C CA . SER A 1 113 ? -10.830 11.485 -6.109 1.00 97.62 113 SER A CA 1
ATOM 873 C C . SER A 1 113 ? -10.604 11.705 -4.611 1.00 97.62 113 SER A C 1
ATOM 875 O O . SER A 1 113 ? -10.576 12.846 -4.140 1.00 97.62 113 SER A O 1
ATOM 877 N N . LEU A 1 114 ? -10.403 10.616 -3.871 1.00 98.62 114 LEU A N 1
ATOM 878 C CA . LEU A 1 114 ? -10.144 10.638 -2.434 1.00 98.62 114 LEU A CA 1
ATOM 879 C C . LEU A 1 114 ? -8.654 10.767 -2.127 1.00 98.62 114 LEU A C 1
ATOM 881 O O . LEU A 1 114 ? -7.817 10.247 -2.862 1.00 98.62 114 LEU A O 1
ATOM 885 N N . THR A 1 115 ? -8.318 11.441 -1.030 1.00 98.69 115 THR A N 1
ATOM 886 C CA . THR A 1 115 ? -6.947 11.560 -0.518 1.00 98.69 115 THR A CA 1
ATOM 887 C C . THR A 1 115 ? -6.850 10.758 0.762 1.00 98.69 115 THR A C 1
ATOM 889 O O . THR A 1 115 ? -7.613 11.004 1.693 1.00 98.69 115 THR A O 1
ATOM 892 N N . PHE A 1 116 ? -5.910 9.826 0.810 1.00 98.81 116 PHE A N 1
ATOM 893 C CA . PHE A 1 116 ? -5.746 8.904 1.921 1.00 98.81 116 PHE A CA 1
ATOM 894 C C . PHE A 1 116 ? -4.635 9.335 2.868 1.00 98.81 116 PHE A C 1
ATOM 896 O O . PHE A 1 116 ? -3.582 9.812 2.442 1.00 98.81 116 PHE A O 1
ATOM 903 N N . GLY A 1 117 ? -4.875 9.108 4.150 1.00 98.56 117 GLY A N 1
ATOM 904 C CA . GLY A 1 117 ? -3.923 9.297 5.227 1.00 98.56 117 GLY A CA 1
ATOM 905 C C . GLY A 1 117 ? -3.899 8.097 6.163 1.00 98.56 117 GLY A C 1
ATOM 906 O O . GLY A 1 117 ? -4.708 7.168 6.058 1.00 98.56 117 GLY A O 1
ATOM 907 N N . ASN A 1 118 ? -2.954 8.118 7.094 1.00 97.50 118 ASN A N 1
ATOM 908 C CA . ASN A 1 118 ? -2.807 7.082 8.108 1.00 97.50 118 ASN A CA 1
ATOM 909 C C . ASN A 1 118 ? -3.617 7.486 9.350 1.00 97.50 118 ASN A C 1
ATOM 911 O O . ASN A 1 118 ? -3.474 8.597 9.857 1.00 97.50 118 ASN A O 1
ATOM 915 N N . ILE A 1 119 ? -4.478 6.600 9.861 1.00 97.44 119 ILE A N 1
ATOM 916 C CA . ILE A 1 119 ? -5.274 6.884 11.072 1.00 97.44 119 ILE A CA 1
ATOM 917 C C . ILE A 1 119 ? -4.656 6.291 12.347 1.00 97.44 119 ILE A C 1
ATOM 919 O O . ILE A 1 119 ? -5.244 6.367 13.423 1.00 97.44 119 ILE A O 1
ATOM 923 N N . SER A 1 120 ? -3.464 5.702 12.231 1.00 97.56 120 SER A N 1
ATOM 924 C CA . SER A 1 120 ? -2.753 4.949 13.269 1.00 97.56 120 SER A CA 1
ATOM 925 C C . SER A 1 120 ? -3.577 3.817 13.879 1.00 97.56 120 SER A C 1
ATOM 927 O O . SER A 1 120 ? -3.362 3.443 15.031 1.00 97.56 120 SER A O 1
ATOM 929 N N . ALA A 1 121 ? -4.542 3.291 13.129 1.00 98.00 121 ALA A N 1
ATOM 930 C CA . ALA A 1 121 ? -5.390 2.195 13.557 1.00 98.00 121 ALA A CA 1
ATOM 931 C C . ALA A 1 121 ? -5.080 0.935 12.761 1.00 98.00 121 ALA A C 1
ATOM 933 O O . ALA A 1 121 ? -4.588 1.007 11.637 1.00 98.00 121 ALA A O 1
ATOM 934 N N . LEU A 1 122 ? -5.343 -0.204 13.385 1.00 97.88 122 LEU A N 1
ATOM 935 C CA . LEU A 1 122 ? -5.086 -1.525 12.855 1.00 97.88 122 LEU A CA 1
ATOM 936 C C . LEU A 1 122 ? -6.345 -2.376 12.998 1.00 97.88 122 LEU A C 1
ATOM 938 O O . LEU A 1 122 ? -7.031 -2.298 14.020 1.00 97.88 122 LEU A O 1
ATOM 942 N N . TYR A 1 123 ? -6.606 -3.222 12.009 1.00 97.31 123 TYR A N 1
ATOM 943 C CA . TYR A 1 123 ? -7.599 -4.290 12.074 1.00 97.31 123 TYR A CA 1
ATOM 944 C C . TYR A 1 123 ? -6.930 -5.587 11.627 1.00 97.31 123 TYR A C 1
ATOM 946 O O . TYR A 1 123 ? -6.283 -5.605 10.589 1.00 97.31 123 TYR A O 1
ATOM 954 N N . GLN A 1 124 ? -7.020 -6.656 12.424 1.00 95.06 124 GLN A N 1
ATOM 955 C CA . GLN A 1 124 ? -6.277 -7.906 12.172 1.00 95.06 124 GLN A CA 1
ATOM 956 C C . GLN A 1 124 ? -4.764 -7.685 11.972 1.00 95.06 124 GLN A C 1
ATOM 958 O O . GLN A 1 124 ? -4.120 -8.339 11.159 1.00 95.06 124 GLN A O 1
ATOM 963 N N . SER A 1 125 ? -4.185 -6.736 12.715 1.00 95.31 125 SER A N 1
ATOM 964 C CA . SER A 1 125 ? -2.792 -6.288 12.570 1.00 95.31 125 SER A CA 1
ATOM 965 C C . SER A 1 125 ? -2.405 -5.708 11.195 1.00 95.31 125 SER A C 1
ATOM 967 O O . SER A 1 125 ? -1.220 -5.443 10.983 1.00 95.31 125 SER A O 1
ATOM 969 N N . ASP A 1 126 ? -3.371 -5.454 10.314 1.00 96.50 126 ASP A N 1
ATOM 970 C CA . ASP A 1 126 ? -3.209 -4.710 9.064 1.00 96.50 126 ASP A CA 1
ATOM 971 C C . ASP A 1 126 ? -3.536 -3.227 9.260 1.00 96.50 126 ASP A C 1
ATOM 973 O O . ASP A 1 126 ? -4.306 -2.856 10.151 1.00 96.50 126 ASP A O 1
ATOM 977 N N . LEU A 1 127 ? -2.942 -2.384 8.419 1.00 97.19 127 LEU A N 1
ATOM 978 C CA . LEU A 1 127 ? -3.163 -0.946 8.398 1.00 97.19 127 LEU A CA 1
ATOM 979 C C . LEU A 1 127 ? -4.646 -0.613 8.169 1.00 97.19 127 LEU A C 1
ATOM 981 O O . LEU A 1 127 ? -5.300 -1.112 7.258 1.00 97.19 127 LEU A O 1
ATOM 985 N N . VAL A 1 128 ? -5.161 0.330 8.952 1.00 98.38 128 VAL A N 1
ATOM 986 C CA . VAL A 1 128 ? -6.397 1.044 8.640 1.00 98.38 128 VAL A CA 1
ATOM 987 C C . VAL A 1 128 ? -6.031 2.449 8.178 1.00 98.38 128 VAL A C 1
ATOM 989 O O . VAL A 1 128 ? -5.360 3.212 8.876 1.00 98.38 128 VAL A O 1
ATOM 992 N N . MET A 1 129 ? -6.473 2.791 6.975 1.00 98.56 129 MET A N 1
ATOM 993 C CA . MET A 1 129 ? -6.308 4.120 6.390 1.00 98.56 129 MET A CA 1
ATOM 994 C C . MET A 1 129 ? -7.535 4.979 6.695 1.00 98.56 129 MET A C 1
ATOM 996 O O . MET A 1 129 ? -8.564 4.477 7.148 1.00 98.56 129 MET A O 1
ATOM 1000 N N . TYR A 1 130 ? -7.468 6.274 6.399 1.00 98.62 130 TYR A N 1
ATOM 1001 C CA . TYR A 1 130 ? -8.661 7.114 6.331 1.00 98.62 130 TYR A CA 1
ATOM 1002 C C . TYR A 1 130 ? -8.643 8.021 5.105 1.00 98.62 130 TYR A C 1
ATOM 1004 O O . TYR A 1 130 ? -7.569 8.393 4.639 1.00 98.62 130 TYR A O 1
ATOM 1012 N N . ASP A 1 131 ? -9.812 8.419 4.603 1.00 98.56 131 ASP A N 1
ATOM 1013 C CA . ASP A 1 131 ? -9.898 9.461 3.576 1.00 98.56 131 ASP A CA 1
ATOM 1014 C C . ASP A 1 131 ? -10.112 10.851 4.199 1.00 98.56 131 ASP A C 1
ATOM 1016 O O . ASP A 1 131 ? -10.870 11.032 5.155 1.00 98.56 131 ASP A O 1
ATOM 1020 N N . HIS A 1 132 ? -9.440 11.865 3.661 1.00 98.06 132 HIS A N 1
ATOM 1021 C CA . HIS A 1 132 ? -9.462 13.225 4.203 1.00 98.06 132 HIS A CA 1
ATOM 1022 C C . HIS A 1 132 ? -10.805 13.931 3.971 1.00 98.06 132 HIS A C 1
ATOM 1024 O O . HIS A 1 132 ? -11.154 14.848 4.716 1.00 98.06 132 HIS A O 1
ATOM 1030 N N . GLN A 1 133 ? -11.541 13.524 2.938 1.00 98.00 133 GLN A N 1
ATOM 1031 C CA . GLN A 1 133 ? -12.774 14.14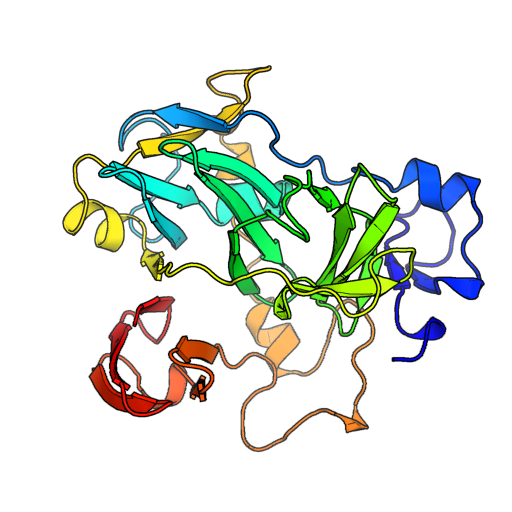9 2.472 1.00 98.00 133 GLN A CA 1
ATOM 1032 C C . GLN A 1 133 ? -13.948 13.869 3.416 1.00 98.00 133 GLN A C 1
ATOM 1034 O O . GLN A 1 133 ? -14.692 14.783 3.770 1.00 98.00 133 GLN A O 1
ATOM 1039 N N . THR A 1 134 ? -14.115 12.614 3.826 1.00 98.06 134 THR A N 1
ATOM 1040 C CA . THR A 1 134 ? -15.252 12.139 4.626 1.00 98.06 134 THR A CA 1
ATOM 1041 C C . THR A 1 134 ? -14.839 11.661 6.013 1.00 98.06 134 THR A C 1
ATOM 1043 O O . THR A 1 134 ? -15.676 11.601 6.916 1.00 98.06 134 THR A O 1
ATOM 1046 N N . GLY A 1 135 ? -13.554 11.346 6.207 1.00 97.81 135 GLY A N 1
ATOM 1047 C CA . GLY A 1 135 ? -13.052 10.749 7.437 1.00 97.81 135 GLY A CA 1
ATOM 1048 C C . GLY A 1 135 ? -13.459 9.286 7.609 1.00 97.81 135 GLY A C 1
ATOM 1049 O O . GLY A 1 135 ? -13.432 8.808 8.744 1.00 97.81 135 GLY A O 1
ATOM 1050 N N . SER A 1 136 ? -13.864 8.596 6.534 1.00 98.62 136 SER A N 1
ATOM 1051 C CA . SER A 1 136 ? -14.154 7.162 6.591 1.00 98.62 136 SER A CA 1
ATOM 1052 C C . SER A 1 136 ? -12.857 6.381 6.762 1.00 98.62 136 SER A C 1
ATOM 1054 O O . SER A 1 136 ? -11.798 6.816 6.311 1.00 98.62 136 SER A O 1
ATOM 1056 N N . PHE A 1 137 ? -12.925 5.247 7.455 1.00 98.62 137 PHE A N 1
ATOM 1057 C CA . PHE A 1 137 ? -11.779 4.373 7.680 1.00 98.62 137 PHE A CA 1
ATOM 1058 C C . PHE A 1 137 ? -11.840 3.190 6.737 1.00 98.62 137 PHE A C 1
ATOM 1060 O O . PHE A 1 137 ? -12.916 2.633 6.523 1.00 98.62 137 PHE A O 1
ATOM 1067 N N . TRP A 1 138 ? -10.682 2.803 6.220 1.00 98.69 138 TRP A N 1
ATOM 1068 C CA . TRP A 1 138 ? -10.553 1.826 5.152 1.00 98.69 138 TRP A CA 1
ATOM 1069 C C . TRP A 1 138 ? -9.607 0.709 5.571 1.00 98.69 138 TRP A C 1
ATOM 1071 O O . TRP A 1 138 ? -8.479 0.982 5.981 1.00 98.69 138 TRP A O 1
ATOM 1081 N N . PHE A 1 139 ? -10.069 -0.536 5.474 1.00 97.88 139 PHE A N 1
ATOM 1082 C CA . PHE A 1 139 ? -9.239 -1.721 5.673 1.00 97.88 139 PHE A CA 1
ATOM 1083 C C . PHE A 1 139 ? -8.296 -1.856 4.472 1.00 97.88 139 PHE A C 1
ATOM 1085 O O . PHE A 1 139 ? -8.776 -1.980 3.343 1.00 97.88 139 PHE A O 1
ATOM 1092 N N . GLN A 1 140 ? -6.982 -1.751 4.701 1.00 97.94 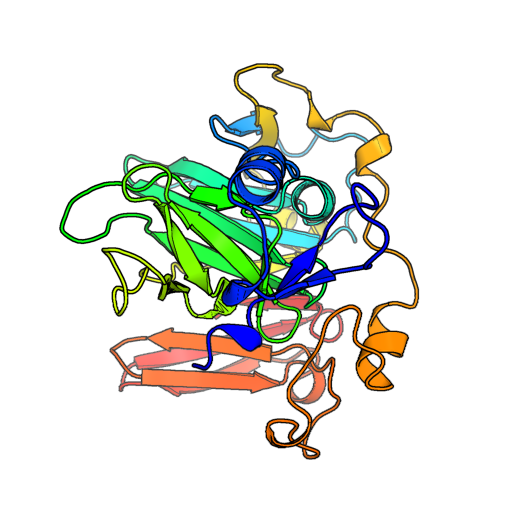140 GLN A N 1
ATOM 1093 C CA . GLN A 1 140 ? -6.003 -1.497 3.643 1.00 97.94 140 GLN A CA 1
ATOM 1094 C C . GLN A 1 140 ? -5.987 -2.590 2.586 1.00 97.94 140 GLN A C 1
ATOM 1096 O O . GLN A 1 140 ? -6.193 -2.280 1.411 1.00 97.94 140 GLN A O 1
ATOM 1101 N N . VAL A 1 141 ? -5.805 -3.846 2.994 1.00 94.56 141 VAL A N 1
ATOM 1102 C CA . VAL A 1 141 ? -5.640 -4.944 2.033 1.00 94.56 141 VAL A CA 1
ATOM 1103 C C . VAL A 1 141 ? -6.910 -5.187 1.211 1.00 94.56 141 VAL A C 1
ATOM 1105 O O . VAL A 1 141 ? -6.833 -5.496 0.028 1.00 94.56 141 VAL A O 1
ATOM 1108 N N . ALA A 1 142 ? -8.087 -4.981 1.811 1.00 94.50 142 ALA A N 1
ATOM 1109 C CA . ALA A 1 142 ? -9.375 -5.167 1.142 1.00 94.50 142 ALA A CA 1
ATOM 1110 C C . ALA A 1 142 ? -9.819 -3.957 0.303 1.00 94.50 142 ALA A C 1
ATOM 1112 O O . ALA A 1 142 ? -10.794 -4.057 -0.444 1.00 94.50 142 ALA A O 1
ATOM 1113 N N . GLY A 1 143 ? -9.184 -2.793 0.486 1.00 97.19 143 GLY A N 1
ATOM 1114 C CA . GLY A 1 143 ? -9.607 -1.541 -0.137 1.00 97.19 143 GLY A CA 1
ATOM 1115 C C . GLY A 1 143 ? -11.044 -1.133 0.213 1.00 97.19 143 GLY A C 1
ATOM 1116 O O . GLY A 1 143 ? -11.679 -0.438 -0.574 1.00 97.19 143 GLY A O 1
ATOM 1117 N N . GLU A 1 144 ? -11.589 -1.570 1.355 1.00 98.06 144 GLU A N 1
ATOM 1118 C CA . GLU A 1 144 ? -12.997 -1.365 1.731 1.00 98.06 144 GLU A CA 1
ATOM 1119 C C . GLU A 1 144 ? -13.139 -0.369 2.884 1.00 98.06 144 GLU A C 1
ATOM 1121 O O . GLU A 1 144 ? -12.464 -0.482 3.909 1.00 98.06 144 GLU A O 1
ATOM 1126 N N . ALA A 1 145 ? -14.071 0.573 2.749 1.00 98.38 145 ALA A N 1
ATOM 1127 C CA . ALA A 1 145 ? -14.473 1.448 3.838 1.00 98.38 145 ALA A CA 1
ATOM 1128 C C . ALA A 1 145 ? -15.276 0.659 4.879 1.00 98.38 145 ALA A C 1
ATOM 1130 O O . ALA A 1 145 ? -16.347 0.127 4.589 1.00 98.38 145 ALA A O 1
ATOM 1131 N N . VAL A 1 146 ? -14.794 0.633 6.116 1.00 98.06 146 VAL A N 1
ATOM 1132 C CA . VAL A 1 146 ? -15.362 -0.164 7.213 1.00 98.06 146 VAL A CA 1
ATOM 1133 C C . VAL A 1 146 ? -15.995 0.678 8.321 1.00 98.06 146 VAL A C 1
ATOM 1135 O O . VAL A 1 146 ? -16.780 0.161 9.116 1.00 98.06 146 VAL A O 1
ATOM 1138 N N . VAL A 1 147 ? -15.677 1.974 8.382 1.00 98.12 147 VAL A N 1
ATOM 1139 C CA . VAL A 1 147 ? -16.266 2.927 9.335 1.00 98.12 147 VAL A CA 1
ATOM 1140 C C . VAL A 1 147 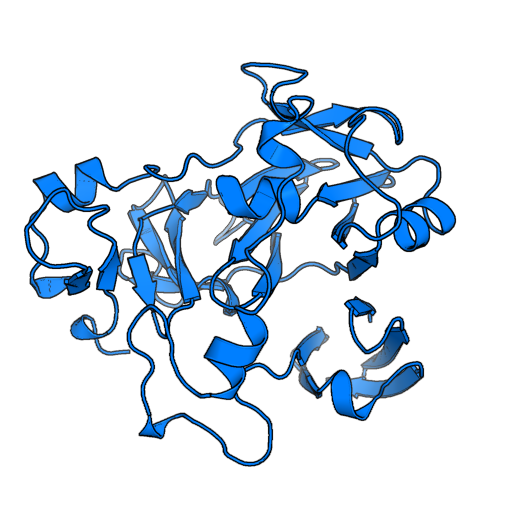? -16.497 4.261 8.643 1.00 98.12 147 VAL A C 1
ATOM 1142 O O . VAL A 1 147 ? -15.646 4.727 7.896 1.00 98.12 147 VAL A O 1
ATOM 1145 N N . GLY A 1 148 ? -17.605 4.929 8.958 1.00 97.62 148 GLY A N 1
ATOM 1146 C CA . GLY A 1 148 ? -17.879 6.292 8.504 1.00 97.62 148 GLY A CA 1
ATOM 1147 C C . GLY A 1 148 ? -18.776 6.368 7.265 1.00 97.62 148 GLY A C 1
ATOM 1148 O O . GLY A 1 148 ? -19.387 5.365 6.882 1.00 97.62 148 GLY A O 1
ATOM 1149 N N . PRO A 1 149 ? -18.920 7.566 6.673 1.00 98.31 149 PRO A N 1
ATOM 1150 C CA . PRO A 1 149 ? -19.899 7.834 5.619 1.00 98.31 149 PRO A CA 1
ATOM 1151 C C . PRO A 1 149 ? -19.818 6.928 4.387 1.00 98.31 149 PRO A C 1
ATOM 1153 O O . PRO A 1 149 ? -20.852 6.656 3.787 1.00 98.31 149 PRO A O 1
ATOM 1156 N N . LEU A 1 150 ? -18.622 6.457 4.024 1.00 98.38 150 LEU A N 1
ATOM 1157 C CA . LEU A 1 150 ? -18.403 5.638 2.830 1.00 98.38 150 LEU A CA 1
ATOM 1158 C C . LEU A 1 150 ? -18.463 4.130 3.099 1.00 98.38 150 LEU A C 1
ATOM 1160 O O . LEU A 1 150 ? -18.160 3.363 2.193 1.00 98.38 150 LEU A O 1
ATOM 1164 N N . THR A 1 151 ? -18.853 3.688 4.301 1.00 98.19 151 THR A N 1
ATOM 1165 C CA . THR A 1 151 ? -18.872 2.259 4.678 1.00 98.19 151 THR A CA 1
ATOM 1166 C C . THR A 1 151 ? -19.531 1.378 3.607 1.00 98.19 151 THR A C 1
ATOM 1168 O O . THR A 1 151 ? -20.658 1.642 3.190 1.00 98.19 151 THR A O 1
ATOM 1171 N N . GLY A 1 152 ? -18.834 0.316 3.192 1.00 96.94 152 GLY A N 1
ATOM 1172 C CA . GLY A 1 152 ? -19.232 -0.602 2.119 1.00 96.94 152 GLY A CA 1
ATOM 1173 C C . GLY A 1 152 ? -18.742 -0.205 0.720 1.00 96.94 152 GLY A C 1
ATOM 1174 O O . GLY A 1 152 ? -18.849 -1.005 -0.209 1.00 96.94 152 GLY A O 1
ATOM 1175 N N . SER A 1 153 ? -18.185 0.999 0.556 1.00 98.19 153 SER A N 1
ATOM 1176 C CA . SER A 1 153 ? -17.492 1.398 -0.674 1.00 98.19 153 SER A CA 1
ATOM 1177 C C . SER A 1 153 ? -16.167 0.655 -0.802 1.00 98.19 153 SER A C 1
ATOM 1179 O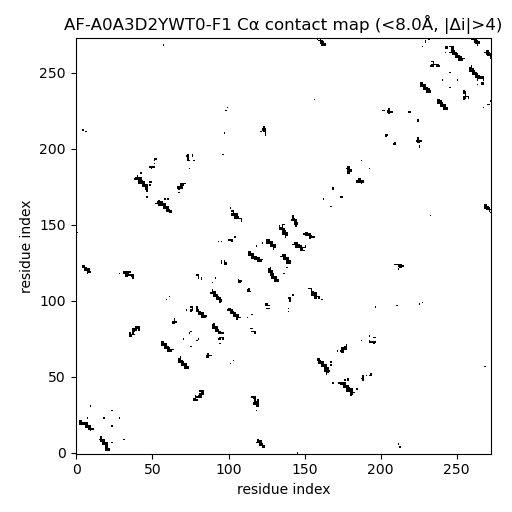 O . SER A 1 153 ? -15.515 0.360 0.202 1.00 98.19 153 SER A O 1
ATOM 1181 N N . ARG A 1 154 ? -15.751 0.391 -2.043 1.00 97.19 154 ARG A N 1
ATOM 1182 C CA . ARG A 1 154 ? -14.502 -0.304 -2.361 1.00 97.19 154 ARG A CA 1
ATOM 1183 C C . ARG A 1 154 ? -13.668 0.484 -3.355 1.00 97.19 154 ARG A C 1
ATOM 1185 O O . ARG A 1 154 ? -14.202 1.073 -4.293 1.00 97.19 154 ARG A O 1
ATOM 1192 N N . LEU A 1 155 ? -12.363 0.466 -3.139 1.00 97.81 155 LEU A N 1
ATOM 1193 C CA . LEU A 1 155 ? -11.369 0.911 -4.098 1.00 97.81 155 LEU A CA 1
ATOM 1194 C C . LEU A 1 155 ? -11.198 -0.142 -5.192 1.00 97.81 155 LEU A C 1
ATOM 1196 O O . LEU A 1 155 ? -11.402 -1.332 -4.963 1.00 97.81 155 LEU A O 1
ATOM 1200 N N . THR A 1 156 ? -10.816 0.301 -6.387 1.00 95.38 156 THR A N 1
ATOM 1201 C CA . THR A 1 156 ? -10.503 -0.620 -7.487 1.00 95.38 156 THR A CA 1
ATOM 1202 C C . THR A 1 156 ? -9.011 -0.937 -7.447 1.00 95.38 156 THR A C 1
ATOM 1204 O O . THR A 1 156 ? -8.224 0.004 -7.588 1.00 95.38 156 THR A O 1
ATOM 1207 N N . PRO A 1 157 ? -8.590 -2.197 -7.237 1.00 95.38 157 PRO A N 1
ATOM 1208 C CA . PRO A 1 157 ? -7.179 -2.554 -7.302 1.00 95.38 157 PRO A CA 1
ATOM 1209 C C . PRO A 1 157 ? -6.647 -2.344 -8.722 1.00 95.38 157 PRO A C 1
ATOM 1211 O O . PRO A 1 157 ? -7.354 -2.539 -9.712 1.00 95.38 157 PRO A O 1
ATOM 1214 N N . LEU A 1 158 ? -5.393 -1.918 -8.813 1.00 95.44 158 LEU A N 1
ATOM 1215 C CA . LEU A 1 158 ? -4.674 -1.715 -10.060 1.00 95.44 158 LEU A CA 1
ATOM 1216 C C . LEU A 1 158 ? -3.522 -2.722 -10.158 1.00 95.44 158 LEU A C 1
ATOM 1218 O O . LEU A 1 158 ? -2.873 -3.000 -9.143 1.00 95.44 158 LEU A O 1
ATOM 1222 N N . PRO A 1 159 ? -3.228 -3.248 -11.363 1.00 93.94 159 PRO A N 1
ATOM 1223 C CA . PRO A 1 159 ? -2.117 -4.168 -11.558 1.00 93.94 159 PRO A CA 1
ATOM 1224 C C . PRO A 1 159 ? -0.800 -3.561 -11.080 1.00 93.94 159 PRO A C 1
ATOM 1226 O O . PRO A 1 159 ? -0.422 -2.452 -11.460 1.00 93.94 159 PRO A O 1
ATOM 1229 N N . SER A 1 160 ? -0.099 -4.301 -10.233 1.00 95.31 160 SER A N 1
ATOM 1230 C CA . SER A 1 160 ? 1.209 -3.930 -9.709 1.00 95.31 160 SER A CA 1
ATOM 1231 C C . SER A 1 160 ? 2.015 -5.190 -9.426 1.00 95.31 160 SER A C 1
ATOM 1233 O O . SER A 1 160 ? 1.470 -6.292 -9.361 1.00 95.31 160 SER A O 1
ATOM 1235 N N . ALA A 1 161 ? 3.324 -5.031 -9.286 1.00 94.81 161 ALA A N 1
ATOM 1236 C CA . ALA A 1 161 ? 4.229 -6.133 -9.001 1.00 94.81 161 ALA A CA 1
ATOM 1237 C C . ALA A 1 161 ? 5.117 -5.774 -7.815 1.00 94.81 161 ALA A C 1
ATOM 1239 O O . ALA A 1 161 ? 5.576 -4.641 -7.709 1.00 94.81 161 ALA A O 1
ATOM 1240 N N . THR A 1 162 ? 5.410 -6.735 -6.946 1.00 94.94 162 THR A N 1
ATOM 1241 C CA . THR A 1 162 ? 6.419 -6.554 -5.893 1.00 94.94 162 THR A CA 1
ATOM 1242 C C . THR A 1 162 ? 7.629 -7.393 -6.244 1.00 94.94 162 THR A C 1
ATOM 1244 O O . THR A 1 162 ? 7.489 -8.590 -6.462 1.00 94.94 162 THR A O 1
ATOM 1247 N N . MET A 1 163 ? 8.811 -6.786 -6.348 1.00 94.81 163 MET A N 1
ATOM 1248 C CA . MET A 1 163 ? 10.037 -7.524 -6.673 1.00 94.81 163 MET A CA 1
ATOM 1249 C C . MET A 1 163 ? 11.307 -6.786 -6.235 1.00 94.81 163 MET A C 1
ATOM 1251 O O . MET A 1 163 ? 11.247 -5.593 -5.924 1.00 94.81 163 MET A O 1
ATOM 1255 N N . PRO A 1 164 ? 12.477 -7.453 -6.221 1.00 95.56 164 PRO A N 1
ATOM 1256 C CA . PRO A 1 164 ? 13.760 -6.796 -6.034 1.00 95.56 164 PRO A CA 1
ATOM 1257 C C . PRO A 1 164 ? 13.988 -5.699 -7.076 1.00 95.56 164 PRO A C 1
ATOM 1259 O O . PRO A 1 164 ? 13.687 -5.853 -8.261 1.00 95.56 164 PRO A O 1
ATOM 1262 N N . TRP A 1 165 ? 14.573 -4.593 -6.637 1.00 97.44 165 TRP A N 1
ATOM 1263 C CA . TRP A 1 165 ? 14.857 -3.418 -7.448 1.00 97.44 165 TRP A CA 1
ATOM 1264 C C . TRP A 1 165 ? 15.664 -3.755 -8.702 1.00 97.44 165 TRP A C 1
ATOM 1266 O O . TRP A 1 165 ? 15.352 -3.258 -9.782 1.00 97.44 165 TRP A O 1
ATOM 1276 N N . GLY A 1 166 ? 16.664 -4.633 -8.589 1.00 96.75 166 GLY A N 1
ATOM 1277 C CA . GLY A 1 166 ? 17.473 -5.059 -9.731 1.00 96.75 166 GLY A CA 1
ATOM 1278 C C . GLY A 1 166 ? 16.664 -5.821 -10.787 1.00 96.75 166 GLY A C 1
ATOM 1279 O O . GLY A 1 166 ? 16.937 -5.699 -11.984 1.00 96.75 166 GLY A O 1
ATOM 1280 N N . ASP A 1 167 ? 15.641 -6.570 -10.365 1.00 95.88 167 ASP A N 1
ATOM 1281 C CA . ASP A 1 167 ? 14.731 -7.266 -11.274 1.00 95.88 167 ASP A CA 1
ATOM 1282 C C . ASP A 1 167 ? 13.797 -6.281 -11.975 1.00 95.88 167 ASP A C 1
ATOM 1284 O O . ASP A 1 167 ? 13.699 -6.317 -13.205 1.00 95.88 167 ASP A O 1
ATOM 1288 N N . TRP A 1 168 ? 13.191 -5.363 -11.216 1.00 97.62 168 TRP A N 1
ATOM 1289 C CA . TRP A 1 168 ?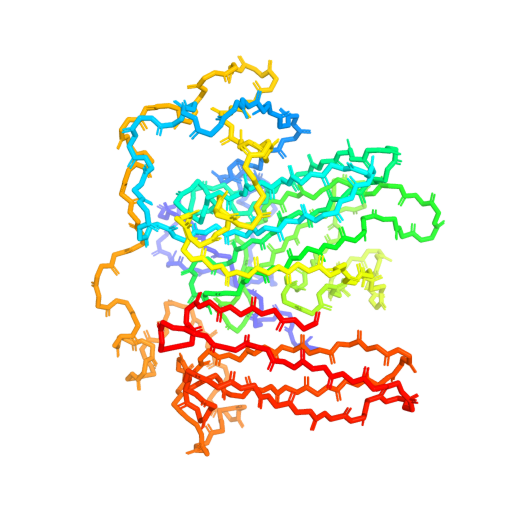 12.330 -4.314 -11.761 1.00 97.62 168 TRP A CA 1
ATOM 1290 C C . TRP A 1 168 ? 13.084 -3.425 -12.751 1.00 97.62 168 TRP A C 1
ATOM 1292 O O . TRP A 1 168 ? 12.636 -3.224 -13.875 1.00 97.62 168 TRP A O 1
ATOM 1302 N N . LEU A 1 169 ? 14.279 -2.952 -12.387 1.00 97.94 169 LEU A N 1
ATOM 1303 C CA . LEU A 1 169 ? 15.091 -2.073 -13.229 1.00 97.94 169 LEU A CA 1
ATOM 1304 C C . LEU A 1 169 ? 15.527 -2.748 -14.538 1.00 97.94 169 LEU A C 1
ATOM 1306 O O . LEU A 1 169 ? 15.659 -2.094 -15.571 1.00 97.94 169 LEU A O 1
ATOM 1310 N N . ARG A 1 170 ? 15.739 -4.067 -14.518 1.00 97.06 170 ARG A N 1
ATOM 1311 C CA . ARG A 1 170 ? 16.055 -4.846 -15.721 1.00 97.06 170 ARG A CA 1
ATOM 1312 C C . ARG A 1 170 ? 14.864 -4.946 -16.678 1.00 97.06 170 ARG A C 1
ATOM 1314 O O . ARG A 1 170 ? 15.085 -5.022 -17.885 1.00 97.06 170 ARG A O 1
ATOM 1321 N N . LEU A 1 171 ? 13.638 -4.969 -16.156 1.00 96.06 171 LEU A N 1
ATOM 1322 C CA . LEU A 1 171 ? 12.409 -4.943 -16.955 1.00 96.06 171 LEU A CA 1
ATOM 1323 C C . LEU A 1 171 ? 12.065 -3.515 -17.418 1.00 96.06 171 LEU A C 1
ATOM 1325 O O . LEU A 1 171 ? 11.644 -3.324 -18.558 1.00 96.06 171 LEU A O 1
ATOM 1329 N N . HIS A 1 172 ? 12.329 -2.515 -16.573 1.00 97.94 172 HIS A N 1
ATOM 1330 C CA . HIS A 1 172 ? 11.936 -1.117 -16.760 1.00 97.94 172 HIS A CA 1
ATOM 1331 C C . HIS A 1 172 ? 13.124 -0.160 -16.531 1.00 97.94 172 HIS A C 1
ATOM 1333 O O . HIS A 1 172 ? 13.176 0.550 -15.524 1.00 97.94 172 HIS A O 1
ATOM 1339 N N . PRO A 1 173 ? 14.095 -0.090 -17.463 1.00 97.88 173 PRO A N 1
ATOM 1340 C CA . PRO A 1 173 ? 15.318 0.703 -17.284 1.00 97.88 173 PRO A CA 1
ATOM 1341 C C . PRO A 1 173 ? 15.073 2.214 -17.163 1.00 97.88 173 PRO A C 1
ATOM 1343 O O . PRO A 1 173 ? 15.881 2.922 -16.567 1.00 97.88 173 PRO A O 1
ATOM 1346 N N . GLU A 1 174 ? 13.949 2.700 -17.695 1.00 97.31 174 GLU A N 1
ATOM 1347 C CA . GLU A 1 174 ? 13.539 4.111 -17.656 1.00 97.31 174 GLU A CA 1
ATOM 1348 C C . GLU A 1 174 ? 12.560 4.416 -16.505 1.00 97.31 174 GLU A C 1
ATOM 1350 O O . GLU A 1 174 ? 11.933 5.476 -16.487 1.00 97.31 174 GLU A O 1
ATOM 1355 N N . THR A 1 175 ? 12.397 3.491 -15.550 1.00 98.56 175 THR A N 1
ATOM 1356 C CA . THR A 1 175 ? 11.460 3.651 -14.432 1.00 98.56 175 THR A CA 1
ATOM 1357 C C . THR A 1 175 ? 11.744 4.911 -13.620 1.00 98.56 175 THR A C 1
ATOM 1359 O O . THR A 1 175 ? 12.886 5.268 -13.310 1.00 98.56 175 THR A O 1
ATOM 1362 N N . LYS A 1 176 ? 10.662 5.559 -13.205 1.00 98.56 176 LYS A N 1
ATOM 1363 C CA . LYS A 1 176 ? 10.666 6.682 -12.277 1.00 98.56 176 LYS A CA 1
ATOM 1364 C C . LYS A 1 176 ? 10.716 6.163 -10.849 1.00 98.56 176 LYS A C 1
ATOM 1366 O O . LYS A 1 176 ? 9.822 5.454 -10.404 1.00 98.56 176 LYS A O 1
ATOM 1371 N N . LEU A 1 177 ? 11.766 6.517 -10.124 1.00 98.75 177 LEU A N 1
ATOM 1372 C CA . LEU A 1 177 ? 11.984 6.089 -8.748 1.00 98.75 177 LEU A CA 1
ATOM 1373 C C . LEU A 1 177 ? 11.505 7.171 -7.779 1.00 98.75 177 LEU A C 1
ATOM 1375 O O . LEU A 1 177 ? 11.958 8.318 -7.875 1.00 98.75 177 LEU A O 1
ATOM 1379 N N . LEU A 1 178 ? 10.608 6.823 -6.849 1.00 98.62 178 LEU A N 1
ATOM 1380 C CA . LEU A 1 178 ? 10.170 7.735 -5.789 1.00 98.62 178 LEU A CA 1
ATOM 1381 C C . LEU A 1 178 ? 11.385 8.176 -4.962 1.00 98.62 178 LEU A C 1
ATOM 1383 O O . LEU A 1 178 ? 12.030 7.350 -4.320 1.00 98.62 178 LEU A O 1
ATOM 1387 N N . LYS A 1 179 ? 11.696 9.477 -4.951 1.00 97.94 179 LYS A N 1
ATOM 1388 C CA . LYS A 1 179 ? 12.890 10.015 -4.268 1.00 97.94 179 LYS A CA 1
ATOM 1389 C C . LYS A 1 179 ? 12.615 11.120 -3.250 1.00 97.94 179 LYS A C 1
ATOM 1391 O O . LYS A 1 179 ? 13.501 11.474 -2.467 1.00 97.94 179 LYS A O 1
ATOM 1396 N N . GLY A 1 180 ? 11.410 11.675 -3.251 1.00 97.81 180 GLY A N 1
ATOM 1397 C CA . GLY A 1 180 ? 11.050 12.727 -2.318 1.00 97.81 180 GLY A CA 1
ATOM 1398 C C . GLY A 1 180 ? 9.594 13.135 -2.416 1.00 97.81 180 GLY A C 1
ATOM 1399 O O . GLY A 1 180 ? 8.753 12.395 -2.927 1.00 97.81 180 GLY A O 1
ATOM 1400 N N . THR A 1 181 ? 9.320 14.336 -1.923 1.00 97.50 181 THR A N 1
ATOM 1401 C CA . THR A 1 181 ? 7.986 14.933 -1.889 1.00 97.50 181 THR A CA 1
ATOM 1402 C C . THR A 1 181 ? 8.030 16.365 -2.419 1.00 97.50 181 THR A C 1
ATOM 1404 O O . THR A 1 181 ? 9.109 16.952 -2.519 1.00 97.50 181 THR A O 1
ATOM 1407 N N . GLY A 1 182 ? 6.879 16.972 -2.707 1.00 95.56 182 GLY A N 1
ATOM 1408 C CA . GLY A 1 182 ? 6.795 18.374 -3.130 1.00 95.56 182 GLY A CA 1
ATOM 1409 C C . GLY A 1 182 ? 7.404 19.360 -2.123 1.00 95.56 182 GLY A C 1
ATOM 1410 O O . GLY A 1 182 ? 7.898 20.417 -2.506 1.00 95.56 182 GLY A O 1
ATOM 1411 N N . GLN A 1 183 ? 7.474 18.987 -0.839 1.00 93.94 183 GLN A N 1
ATOM 1412 C CA . GLN A 1 183 ? 8.151 19.780 0.193 1.00 93.94 183 GLN A CA 1
ATOM 1413 C C . GLN A 1 183 ? 9.680 19.627 0.173 1.00 93.94 183 GLN A C 1
ATOM 1415 O O . GLN A 1 183 ? 10.396 20.519 0.630 1.00 93.94 183 GLN A O 1
ATOM 1420 N N . SER A 1 184 ? 10.197 18.495 -0.312 1.00 95.19 184 SER A N 1
ATOM 1421 C CA . SER A 1 184 ? 11.630 18.213 -0.380 1.00 95.19 184 SER A CA 1
ATOM 1422 C C . SER A 1 184 ? 11.930 17.175 -1.461 1.00 95.19 184 SER A C 1
ATOM 1424 O O . SER A 1 184 ? 11.716 15.972 -1.285 1.00 95.19 184 SER A O 1
ATOM 1426 N N . GLU A 1 185 ? 12.496 17.641 -2.577 1.00 94.69 185 GLU A N 1
ATOM 1427 C CA . GLU A 1 185 ? 12.749 16.815 -3.765 1.00 94.69 185 GLU A CA 1
ATOM 1428 C C . GLU A 1 185 ? 13.639 15.591 -3.511 1.00 94.69 185 GLU A C 1
ATOM 1430 O O . GLU A 1 185 ? 13.580 14.627 -4.266 1.00 94.69 185 GLU A O 1
ATOM 1435 N N . ASN A 1 186 ? 14.497 15.635 -2.489 1.00 95.06 186 ASN A N 1
ATOM 1436 C CA . ASN A 1 186 ? 15.423 14.552 -2.148 1.00 95.06 186 ASN A CA 1
ATOM 1437 C C . ASN A 1 186 ? 15.176 14.020 -0.729 1.00 95.06 186 ASN A C 1
ATOM 1439 O O . ASN A 1 186 ? 16.111 13.523 -0.098 1.00 95.06 186 ASN A O 1
ATOM 1443 N N . ALA A 1 187 ? 13.947 14.152 -0.209 1.00 94.62 187 ALA A N 1
ATOM 1444 C CA . ALA A 1 187 ? 13.591 13.734 1.150 1.00 94.62 187 ALA A CA 1
ATOM 1445 C C . ALA A 1 187 ? 14.043 12.302 1.468 1.00 94.62 187 ALA A C 1
ATOM 1447 O O . ALA A 1 187 ? 14.497 12.032 2.578 1.00 94.62 187 ALA A O 1
ATOM 1448 N N . PHE A 1 188 ? 13.985 11.406 0.479 1.00 97.00 188 PHE A N 1
ATOM 1449 C CA . PHE A 1 188 ? 14.258 9.986 0.673 1.00 97.00 188 PHE A CA 1
ATOM 1450 C C . PHE A 1 188 ? 15.683 9.572 0.306 1.00 97.00 188 PHE A C 1
ATOM 1452 O O . PHE A 1 188 ? 16.058 8.426 0.523 1.00 97.00 188 PHE A O 1
ATOM 1459 N N . ALA A 1 189 ? 16.534 10.487 -0.172 1.00 94.44 189 ALA A N 1
ATOM 1460 C CA . ALA A 1 189 ? 17.939 10.179 -0.460 1.00 94.44 189 ALA A CA 1
ATOM 1461 C C . ALA A 1 189 ? 18.776 9.935 0.814 1.00 94.44 189 ALA A C 1
ATOM 1463 O O . ALA A 1 189 ? 19.889 9.410 0.742 1.00 94.44 189 ALA A O 1
ATOM 1464 N N . ALA A 1 190 ? 18.257 10.319 1.984 1.00 88.56 190 ALA A N 1
ATOM 1465 C CA . ALA A 1 190 ? 18.927 10.139 3.264 1.00 88.56 190 ALA A CA 1
ATOM 1466 C C . ALA A 1 190 ? 19.050 8.654 3.646 1.00 88.56 190 ALA A C 1
ATOM 1468 O O . ALA A 1 190 ? 18.101 7.884 3.530 1.00 88.56 190 ALA A O 1
ATOM 1469 N N . GLY A 1 191 ? 20.204 8.274 4.204 1.00 85.31 191 GLY A N 1
ATOM 1470 C CA . GLY A 1 191 ? 20.489 6.894 4.613 1.00 85.31 191 GLY A CA 1
ATOM 1471 C C . GLY A 1 191 ? 19.596 6.341 5.732 1.00 85.31 191 GLY A C 1
ATOM 1472 O O . GLY A 1 191 ? 19.631 5.143 5.972 1.00 85.31 191 GLY A O 1
ATOM 1473 N N . THR A 1 192 ? 18.770 7.161 6.394 1.00 88.81 192 THR A N 1
ATOM 1474 C CA . THR A 1 192 ? 17.746 6.666 7.335 1.00 88.81 192 THR A CA 1
ATOM 1475 C C . THR A 1 192 ? 16.814 5.655 6.667 1.00 88.81 192 THR A C 1
ATOM 1477 O O . THR A 1 192 ? 16.514 4.632 7.277 1.00 88.81 192 THR A O 1
ATOM 1480 N N . TYR A 1 193 ? 16.440 5.893 5.405 1.00 91.50 193 TYR A N 1
ATOM 1481 C CA . TYR A 1 193 ? 15.588 4.992 4.623 1.00 91.50 193 TYR A CA 1
ATOM 1482 C C . TYR A 1 193 ? 16.322 3.740 4.124 1.00 91.50 193 TYR A C 1
ATOM 1484 O O . TYR A 1 193 ? 15.687 2.790 3.682 1.00 91.50 193 TYR A O 1
ATOM 1492 N N . ALA A 1 194 ? 17.654 3.679 4.238 1.00 88.00 194 ALA A N 1
ATOM 1493 C CA . ALA A 1 194 ? 18.412 2.480 3.879 1.00 88.00 194 ALA A CA 1
ATOM 1494 C C . ALA A 1 194 ? 18.059 1.274 4.764 1.00 88.00 194 ALA A C 1
ATOM 1496 O O . ALA A 1 194 ? 18.311 0.131 4.387 1.00 88.00 194 ALA A O 1
ATOM 1497 N N . ASN A 1 195 ? 17.487 1.521 5.945 1.00 82.25 195 ASN A N 1
ATOM 1498 C CA . ASN A 1 195 ? 17.068 0.466 6.850 1.00 82.25 195 ASN A CA 1
ATOM 1499 C C . ASN A 1 195 ? 15.713 -0.089 6.397 1.00 82.25 195 ASN A C 1
ATOM 1501 O O . ASN A 1 195 ? 14.728 0.643 6.313 1.00 82.25 195 ASN A O 1
ATOM 1505 N N . GLY A 1 196 ? 15.677 -1.386 6.094 1.00 69.94 196 GLY A N 1
ATOM 1506 C CA . GLY A 1 196 ? 14.429 -2.113 5.875 1.00 69.94 196 GLY A CA 1
ATOM 1507 C C . GLY A 1 196 ? 13.715 -2.436 7.189 1.00 69.94 196 GLY A C 1
ATOM 1508 O O . GLY A 1 196 ? 14.203 -2.123 8.280 1.00 69.94 196 GLY A O 1
ATOM 1509 N N . PHE A 1 197 ? 12.570 -3.107 7.084 1.00 69.38 197 PHE A N 1
ATOM 1510 C CA . PHE A 1 197 ? 11.884 -3.649 8.253 1.00 69.38 197 PHE A CA 1
ATOM 1511 C C . PHE A 1 197 ? 12.769 -4.697 8.954 1.00 69.38 197 PHE A C 1
ATOM 1513 O O . PHE A 1 197 ? 13.539 -5.410 8.308 1.00 69.38 197 PHE A O 1
ATOM 1520 N N . GLY A 1 198 ? 12.722 -4.744 10.289 1.00 68.75 198 GLY A N 1
ATOM 1521 C CA . GLY A 1 198 ? 13.696 -5.481 11.101 1.00 68.75 198 GLY A CA 1
ATOM 1522 C C . GLY A 1 198 ? 13.800 -6.973 10.755 1.00 68.75 198 GLY A C 1
ATOM 1523 O O . GLY A 1 198 ? 12.792 -7.656 10.566 1.00 68.75 198 GLY A O 1
ATOM 1524 N N . THR A 1 199 ? 15.028 -7.500 10.728 1.00 72.00 199 THR A N 1
ATOM 1525 C CA . THR A 1 199 ? 15.279 -8.929 10.496 1.00 72.00 199 THR A CA 1
ATOM 1526 C C . THR A 1 199 ? 14.612 -9.788 11.580 1.00 72.00 199 THR A C 1
ATOM 1528 O O . THR A 1 199 ? 14.608 -9.438 12.760 1.00 72.00 199 THR A O 1
ATOM 1531 N N . GLY A 1 200 ? 14.016 -10.916 11.178 1.00 80.56 200 GLY A N 1
ATOM 1532 C CA . GLY A 1 200 ? 13.328 -11.848 12.085 1.00 80.56 200 GLY A CA 1
ATOM 1533 C C . GLY A 1 200 ? 11.866 -11.504 12.395 1.00 80.56 200 GLY A C 1
ATOM 1534 O O . GLY A 1 200 ? 11.218 -12.233 13.147 1.00 80.56 200 GLY A O 1
ATOM 1535 N N . TYR A 1 201 ? 11.312 -10.430 11.822 1.00 85.56 201 TYR A N 1
ATOM 1536 C CA . TYR A 1 201 ? 9.882 -10.159 11.971 1.00 85.56 201 TYR A CA 1
ATOM 1537 C C . TYR A 1 201 ? 9.011 -11.238 11.313 1.00 85.56 201 TYR A C 1
ATOM 1539 O O . TYR A 1 201 ? 8.041 -11.684 11.917 1.00 85.56 201 TYR A O 1
ATOM 1547 N N . GLN A 1 202 ? 9.420 -11.740 10.147 1.00 85.06 202 GLN A N 1
ATOM 1548 C CA . GLN A 1 202 ? 8.743 -12.852 9.478 1.00 85.06 202 GLN A CA 1
ATOM 1549 C C . GLN A 1 202 ? 8.642 -14.092 10.381 1.00 85.06 202 GLN A C 1
ATOM 1551 O O . GLN A 1 202 ? 7.564 -14.653 10.555 1.00 85.06 202 GLN A O 1
ATOM 1556 N N . ASP A 1 203 ? 9.738 -14.470 11.048 1.00 89.19 203 ASP A N 1
ATOM 1557 C CA . ASP A 1 203 ? 9.737 -15.588 11.998 1.00 89.19 203 ASP A CA 1
ATOM 1558 C C . ASP A 1 203 ? 8.769 -15.339 13.155 1.00 89.19 203 ASP A C 1
ATOM 1560 O O . ASP A 1 203 ? 8.102 -16.254 13.633 1.00 89.19 203 ASP A O 1
ATOM 1564 N N . ARG A 1 204 ? 8.670 -14.095 13.629 1.00 91.50 204 ARG A N 1
ATOM 1565 C CA . ARG A 1 204 ? 7.726 -13.723 14.683 1.00 91.50 204 ARG A CA 1
ATOM 1566 C C . ARG A 1 204 ? 6.277 -13.946 14.227 1.00 91.50 204 ARG A C 1
ATOM 1568 O O . ARG A 1 204 ? 5.510 -14.517 15.003 1.00 91.50 204 ARG A O 1
ATOM 1575 N N . ILE A 1 205 ? 5.926 -13.542 13.007 1.00 91.31 205 ILE A N 1
ATOM 1576 C CA . ILE A 1 205 ? 4.591 -13.757 12.428 1.00 91.31 205 ILE A CA 1
ATOM 1577 C C . ILE A 1 205 ? 4.317 -15.246 12.209 1.00 91.31 205 ILE A C 1
ATOM 1579 O O . ILE A 1 205 ? 3.284 -15.733 12.653 1.00 91.31 205 ILE A O 1
ATOM 1583 N N . ASN A 1 206 ? 5.278 -16.002 11.674 1.00 91.06 206 ASN A N 1
ATOM 1584 C CA . ASN A 1 206 ? 5.165 -17.456 11.498 1.00 91.06 206 ASN A CA 1
ATOM 1585 C C . ASN A 1 206 ? 5.000 -18.225 12.821 1.00 91.06 206 ASN A C 1
ATOM 1587 O O . ASN A 1 206 ? 4.506 -19.346 12.830 1.00 91.06 206 ASN A O 1
ATOM 1591 N N . ASN A 1 207 ? 5.400 -17.629 13.947 1.00 92.44 207 ASN A N 1
ATOM 1592 C CA . ASN A 1 207 ? 5.146 -18.146 15.294 1.00 92.44 207 ASN A CA 1
ATOM 1593 C C . ASN A 1 207 ? 3.873 -17.550 15.936 1.00 92.44 207 ASN A C 1
ATOM 1595 O O . ASN A 1 207 ? 3.739 -17.591 17.161 1.00 92.44 207 ASN A O 1
ATOM 1599 N N . GLU A 1 208 ? 2.988 -16.944 15.138 1.00 92.50 208 GLU A N 1
ATOM 1600 C CA . GLU A 1 208 ? 1.716 -16.317 15.530 1.00 92.50 208 GLU A CA 1
ATOM 1601 C C . GLU A 1 208 ? 1.852 -15.246 16.626 1.00 92.50 208 GLU A C 1
ATOM 1603 O O . GLU A 1 208 ? 0.958 -15.025 17.450 1.00 92.50 208 GLU A O 1
ATOM 1608 N N . LYS A 1 209 ? 3.001 -14.564 16.674 1.00 92.81 209 LYS A N 1
ATOM 1609 C CA . LYS A 1 209 ? 3.271 -13.484 17.631 1.00 92.81 209 LYS A CA 1
ATOM 1610 C C . LYS A 1 209 ? 2.997 -12.132 16.986 1.00 92.81 209 LYS A C 1
ATOM 1612 O O . LYS A 1 209 ? 3.913 -11.333 16.808 1.00 92.81 209 LYS A O 1
ATOM 1617 N N . PHE A 1 210 ? 1.747 -11.844 16.661 1.00 92.88 210 PHE A N 1
ATOM 1618 C CA . PHE A 1 210 ? 1.355 -10.574 16.042 1.00 92.88 210 PHE A CA 1
ATOM 1619 C C . PHE A 1 210 ? 1.678 -9.356 16.934 1.00 92.88 210 PHE A C 1
ATOM 1621 O O . PHE A 1 210 ? 1.897 -9.478 18.146 1.00 92.88 210 PHE A O 1
ATOM 1628 N N . VAL A 1 211 ? 1.831 -8.170 16.333 1.00 91.88 211 VAL A N 1
ATOM 1629 C CA . VAL A 1 211 ? 2.095 -6.920 17.086 1.00 91.88 211 VAL A CA 1
ATOM 1630 C C . VAL A 1 211 ? 0.800 -6.347 17.643 1.00 91.88 211 VAL A C 1
ATOM 1632 O O . VAL A 1 211 ? 0.789 -5.861 18.774 1.00 91.88 211 VAL A O 1
ATOM 1635 N N . PHE A 1 212 ? -0.270 -6.457 16.862 1.00 95.25 212 PHE A N 1
ATOM 1636 C CA . PHE A 1 212 ? -1.627 -6.081 17.226 1.00 95.25 212 PHE A CA 1
ATOM 1637 C C . PHE A 1 212 ? -2.532 -7.317 17.214 1.00 95.25 212 PHE A C 1
ATOM 1639 O O . PHE A 1 212 ? -2.113 -8.367 16.720 1.00 95.25 212 PHE A O 1
ATOM 1646 N N . PRO A 1 213 ? -3.735 -7.229 17.805 1.00 95.19 213 PRO A N 1
ATOM 1647 C CA . PRO A 1 213 ? -4.669 -8.343 17.842 1.00 95.19 213 PRO A CA 1
ATOM 1648 C C . PRO A 1 213 ? -4.990 -8.884 16.446 1.00 95.19 213 PRO A C 1
ATOM 1650 O O . PRO A 1 213 ? -5.217 -8.122 15.506 1.00 95.19 213 PRO A O 1
ATOM 1653 N N . VAL A 1 214 ? -5.020 -10.211 16.362 1.00 94.56 214 VAL A N 1
ATOM 1654 C CA . VAL A 1 214 ? -5.553 -10.990 15.246 1.00 94.56 214 VAL A CA 1
ATOM 1655 C C . VAL A 1 214 ? -6.547 -11.975 15.845 1.00 94.56 214 VAL A C 1
ATOM 1657 O O . VAL A 1 214 ? -6.261 -12.585 16.883 1.00 94.56 214 VAL A O 1
ATOM 1660 N N . ASP A 1 215 ? -7.711 -12.105 15.221 1.00 93.50 215 ASP A N 1
ATOM 1661 C CA . ASP A 1 215 ? -8.720 -13.080 15.603 1.00 93.50 215 ASP A CA 1
ATOM 1662 C C . ASP A 1 215 ? -8.185 -14.490 15.340 1.00 93.50 215 ASP A C 1
ATOM 1664 O O . ASP A 1 215 ? -7.935 -14.895 14.204 1.00 93.50 215 ASP A O 1
ATOM 1668 N N . ARG A 1 216 ? -7.984 -15.238 16.424 1.00 91.44 216 ARG A N 1
ATOM 1669 C CA . ARG A 1 216 ? -7.400 -16.579 16.365 1.00 91.44 216 ARG A CA 1
ATOM 1670 C C . ARG A 1 216 ? -8.354 -17.603 15.764 1.00 91.44 216 ARG A C 1
ATOM 1672 O O . ARG A 1 216 ? -7.873 -18.622 15.282 1.00 91.44 216 ARG A O 1
ATOM 1679 N N . ASP A 1 217 ? -9.657 -17.335 15.775 1.00 91.94 217 ASP A N 1
ATOM 1680 C CA . ASP A 1 217 ? -10.658 -18.219 15.176 1.00 91.94 217 ASP A CA 1
ATOM 1681 C C . ASP A 1 217 ? -10.700 -18.074 13.644 1.00 91.94 217 ASP A C 1
ATOM 1683 O O . ASP A 1 217 ? -11.242 -18.941 12.959 1.00 91.94 217 ASP A O 1
ATOM 1687 N N . LEU A 1 218 ? -10.101 -17.004 13.102 1.00 89.56 218 LEU A N 1
ATOM 1688 C CA . LEU A 1 218 ? -9.934 -16.783 11.662 1.00 89.56 218 LEU A CA 1
ATOM 1689 C C . LEU A 1 218 ? -8.596 -17.309 11.120 1.00 89.56 218 LEU A C 1
ATOM 1691 O O . LEU A 1 218 ? -8.371 -17.239 9.912 1.00 89.56 218 LEU A O 1
ATOM 1695 N N . LEU A 1 219 ? -7.706 -17.820 11.978 1.00 90.00 219 LEU A N 1
ATOM 1696 C CA . LEU A 1 219 ? -6.446 -18.407 11.528 1.00 90.00 219 LEU A CA 1
ATOM 1697 C C . LEU A 1 219 ? -6.696 -19.757 10.854 1.00 90.00 219 LEU A C 1
ATOM 1699 O O . LEU A 1 219 ? -7.388 -20.624 11.388 1.00 90.00 219 LEU A O 1
ATOM 1703 N N . ASP A 1 220 ? -6.078 -19.933 9.692 1.00 88.38 220 ASP A N 1
ATOM 1704 C CA . ASP A 1 220 ? -6.114 -21.163 8.913 1.00 88.38 220 ASP A CA 1
ATOM 1705 C C . ASP A 1 220 ? -4.755 -21.866 9.011 1.00 88.38 220 ASP A C 1
ATOM 1707 O O . ASP A 1 220 ? -3.718 -21.257 8.755 1.00 88.38 220 ASP A O 1
ATOM 1711 N N . ASP A 1 221 ? -4.751 -23.140 9.404 1.00 90.69 221 ASP A N 1
ATOM 1712 C CA . ASP A 1 221 ? -3.533 -23.917 9.657 1.00 90.69 221 ASP A CA 1
ATOM 1713 C C . ASP A 1 221 ? -2.979 -24.626 8.412 1.00 90.69 221 ASP A C 1
ATOM 1715 O O . ASP A 1 221 ? -1.959 -25.319 8.491 1.00 90.69 221 ASP A O 1
ATOM 1719 N N . ARG A 1 222 ? -3.620 -24.446 7.248 1.00 92.00 222 ARG A N 1
ATOM 1720 C CA . ARG A 1 222 ? -3.138 -24.993 5.973 1.00 92.00 222 ARG A CA 1
ATOM 1721 C C . ARG A 1 222 ? -1.854 -24.316 5.496 1.00 92.00 222 ARG A C 1
ATOM 1723 O O . ARG A 1 222 ? -1.085 -24.953 4.782 1.00 92.00 222 ARG A O 1
ATOM 1730 N N . LEU A 1 223 ? -1.628 -23.060 5.882 1.00 91.81 223 LEU A N 1
ATOM 1731 C CA . LEU A 1 223 ? -0.451 -22.262 5.534 1.00 91.81 223 LEU A CA 1
ATOM 1732 C C . LEU A 1 223 ? 0.193 -21.688 6.798 1.00 91.81 223 LEU A C 1
ATOM 1734 O O . LEU A 1 223 ? -0.423 -21.615 7.859 1.00 91.81 223 LEU A O 1
ATOM 1738 N N . SER A 1 224 ? 1.455 -21.267 6.695 1.00 91.56 224 SER A N 1
ATOM 1739 C CA . SER A 1 224 ? 2.066 -20.503 7.784 1.00 91.56 224 SER A CA 1
ATOM 1740 C C . SER A 1 224 ? 1.393 -19.131 7.903 1.00 91.56 224 SER A C 1
ATOM 1742 O O . SER A 1 224 ? 1.020 -18.539 6.895 1.00 91.56 224 SER A O 1
ATOM 1744 N N . ALA A 1 225 ? 1.270 -18.591 9.118 1.00 90.88 225 ALA A N 1
ATOM 1745 C CA . ALA A 1 225 ? 0.600 -17.304 9.338 1.00 90.88 225 ALA A CA 1
ATOM 1746 C C . ALA A 1 225 ? 1.264 -16.114 8.617 1.00 90.88 225 ALA A C 1
ATOM 1748 O O . ALA A 1 225 ? 0.643 -15.067 8.466 1.00 90.88 225 ALA A O 1
ATOM 1749 N N . GLY A 1 226 ? 2.529 -16.252 8.218 1.00 89.69 226 GLY A N 1
ATOM 1750 C CA . GLY A 1 226 ? 3.242 -15.263 7.420 1.00 89.69 226 GLY A CA 1
ATOM 1751 C C . GLY A 1 226 ? 3.478 -15.701 5.975 1.00 89.69 226 GLY A C 1
ATOM 1752 O O . GLY A 1 226 ? 4.360 -15.142 5.329 1.00 89.69 226 GLY A O 1
ATOM 1753 N N . GLU A 1 227 ? 2.753 -16.703 5.474 1.00 90.94 227 GLU A N 1
ATOM 1754 C CA . GLU A 1 227 ? 2.800 -17.060 4.057 1.00 90.94 227 GLU A CA 1
ATOM 1755 C C . GLU A 1 227 ? 2.466 -15.832 3.206 1.00 90.94 227 GLU A C 1
ATOM 1757 O O . GLU A 1 227 ? 1.442 -15.180 3.414 1.00 90.94 227 GLU A O 1
ATOM 1762 N N . ILE A 1 228 ? 3.346 -15.506 2.258 1.00 90.00 228 ILE A N 1
ATOM 1763 C CA . ILE A 1 228 ? 3.084 -14.414 1.326 1.00 90.00 228 ILE A CA 1
ATOM 1764 C C . ILE A 1 228 ? 2.138 -14.951 0.263 1.00 90.00 228 ILE A C 1
ATOM 1766 O O . ILE A 1 228 ? 2.420 -15.960 -0.383 1.00 90.00 228 ILE A O 1
ATOM 1770 N N . VAL A 1 229 ? 1.029 -14.248 0.070 1.00 92.38 229 VAL A N 1
ATOM 1771 C CA . VAL A 1 229 ? 0.042 -14.560 -0.958 1.00 92.38 229 VAL A CA 1
ATOM 1772 C C . VAL A 1 229 ? -0.021 -13.444 -1.991 1.00 92.38 229 VAL A C 1
ATOM 1774 O O . VAL A 1 229 ? 0.121 -12.269 -1.657 1.00 92.38 229 VAL A O 1
ATOM 1777 N N . LEU A 1 230 ? -0.262 -13.809 -3.247 1.00 93.25 230 LEU A N 1
ATOM 1778 C CA . LEU A 1 230 ? -0.724 -12.877 -4.271 1.00 93.25 230 LEU A CA 1
ATOM 1779 C C . LEU A 1 230 ? -2.216 -13.082 -4.487 1.00 93.25 230 LEU A C 1
ATOM 1781 O O . LEU A 1 230 ? -2.627 -14.156 -4.919 1.00 93.25 230 LEU A O 1
ATOM 1785 N N . THR A 1 231 ? -3.001 -12.038 -4.264 1.00 93.19 231 THR A N 1
ATOM 1786 C CA . THR A 1 231 ? -4.402 -12.001 -4.684 1.00 93.19 231 THR A CA 1
ATOM 1787 C C . THR A 1 231 ? -4.486 -11.455 -6.104 1.00 93.19 231 THR A C 1
ATOM 1789 O O . THR A 1 231 ? -3.964 -10.378 -6.394 1.00 93.19 231 THR A O 1
ATOM 1792 N N . VAL A 1 232 ? -5.157 -12.188 -6.992 1.00 93.62 232 VAL A N 1
ATOM 1793 C CA . VAL A 1 232 ? -5.484 -11.736 -8.348 1.00 93.62 232 VAL A CA 1
ATOM 1794 C C . VAL A 1 232 ? -6.990 -11.558 -8.463 1.00 93.62 232 VAL A C 1
ATOM 1796 O O . VAL A 1 232 ? -7.745 -12.514 -8.294 1.00 93.62 232 VAL A O 1
ATOM 1799 N N . GLU A 1 233 ? -7.412 -10.337 -8.791 1.00 92.56 233 GLU A N 1
ATOM 1800 C CA . GLU A 1 233 ? -8.802 -9.970 -9.068 1.00 92.56 233 GLU A CA 1
ATOM 1801 C C . GLU A 1 233 ? -8.949 -9.534 -10.529 1.00 92.56 233 GLU A C 1
ATOM 1803 O O . GLU A 1 233 ? -8.362 -8.542 -10.961 1.00 92.56 233 GLU A O 1
ATOM 1808 N N . VAL A 1 234 ? -9.746 -10.267 -11.308 1.00 91.44 234 VAL A N 1
ATOM 1809 C CA . VAL A 1 234 ? -9.984 -9.964 -12.726 1.00 91.44 234 VAL A CA 1
ATOM 1810 C C . VAL A 1 234 ? -11.363 -10.447 -13.160 1.00 91.44 234 VAL A C 1
ATOM 1812 O O . VAL A 1 234 ? -11.838 -11.498 -12.734 1.00 91.44 234 VAL A O 1
ATOM 1815 N N . ALA A 1 235 ? -12.042 -9.648 -13.990 1.00 90.44 235 ALA A N 1
ATOM 1816 C CA . ALA A 1 235 ? -13.373 -9.953 -14.532 1.00 90.44 235 ALA A CA 1
ATOM 1817 C C . ALA A 1 235 ? -14.421 -10.366 -13.468 1.00 90.44 235 ALA A C 1
ATOM 1819 O O . ALA A 1 235 ? -15.334 -11.145 -13.737 1.00 90.44 235 ALA A O 1
ATOM 1820 N N . GLY A 1 236 ? -14.301 -9.830 -12.246 1.00 89.69 236 GLY A N 1
ATOM 1821 C CA . GLY A 1 236 ? -15.179 -10.154 -11.116 1.00 89.69 236 GLY A CA 1
ATOM 1822 C C . GLY A 1 236 ? -14.908 -11.512 -10.455 1.00 89.69 236 GLY A C 1
ATOM 1823 O O . GLY A 1 236 ? -15.640 -11.888 -9.541 1.00 89.69 236 GLY A O 1
ATOM 1824 N N . GLY A 1 237 ? -13.887 -12.247 -10.903 1.00 93.69 237 GLY A N 1
ATOM 1825 C CA . GLY A 1 237 ? -13.318 -13.387 -10.193 1.00 93.69 237 GLY A CA 1
ATOM 1826 C C . GLY A 1 237 ? -12.128 -12.969 -9.327 1.00 93.69 237 GLY A C 1
ATOM 1827 O O . GLY A 1 237 ? -11.494 -11.946 -9.582 1.00 93.69 237 GLY A O 1
ATOM 1828 N N . GLN A 1 238 ? -11.829 -13.784 -8.317 1.00 94.69 238 GLN A N 1
ATOM 1829 C CA . GLN A 1 238 ? -10.706 -13.594 -7.403 1.00 94.69 238 GLN A CA 1
ATOM 1830 C C . GLN A 1 238 ? -10.082 -14.948 -7.054 1.00 94.69 238 GLN A C 1
ATOM 1832 O O . GLN A 1 238 ? -10.802 -15.938 -6.896 1.00 94.69 238 GLN A O 1
ATOM 1837 N N . THR A 1 239 ? -8.759 -15.007 -6.927 1.00 94.81 239 THR A N 1
ATOM 1838 C CA . THR A 1 239 ? -8.023 -16.168 -6.400 1.00 94.81 239 THR A CA 1
ATOM 1839 C C . THR A 1 239 ? -6.755 -15.708 -5.688 1.00 94.81 239 THR A C 1
ATOM 1841 O O . THR A 1 239 ? -6.150 -14.713 -6.081 1.00 94.81 239 THR A O 1
ATOM 1844 N N . ASP A 1 240 ? -6.364 -16.452 -4.653 1.00 93.12 240 ASP A N 1
ATOM 1845 C CA . ASP A 1 240 ? -5.149 -16.215 -3.877 1.00 93.12 240 ASP A CA 1
ATOM 1846 C C . ASP A 1 240 ? -4.122 -17.319 -4.153 1.00 93.12 240 ASP A C 1
ATOM 1848 O O . ASP A 1 240 ? -4.443 -18.510 -4.128 1.00 93.12 240 ASP A O 1
ATOM 1852 N N . TYR A 1 241 ? -2.877 -16.919 -4.388 1.00 93.69 241 TYR A N 1
ATOM 1853 C CA . TYR A 1 241 ? -1.760 -17.805 -4.690 1.00 93.69 241 TYR A CA 1
ATOM 1854 C C . TYR A 1 241 ? -0.727 -17.757 -3.566 1.00 93.69 241 TYR A C 1
ATOM 1856 O O . TYR A 1 241 ? -0.100 -16.720 -3.362 1.00 93.69 241 TYR A O 1
ATOM 1864 N N . ALA A 1 242 ? -0.520 -18.875 -2.866 1.00 92.62 242 ALA A N 1
ATOM 1865 C CA . ALA A 1 242 ? 0.559 -19.019 -1.887 1.00 92.62 242 ALA A CA 1
ATOM 1866 C C . ALA A 1 242 ? 1.910 -19.081 -2.613 1.00 92.62 242 ALA A C 1
ATOM 1868 O O . ALA A 1 242 ? 2.187 -20.022 -3.362 1.00 92.62 242 ALA A O 1
ATOM 1869 N N . LEU A 1 243 ? 2.742 -18.055 -2.447 1.00 90.75 243 LEU A N 1
ATOM 1870 C CA . LEU A 1 243 ? 3.949 -17.895 -3.259 1.00 90.75 243 LEU A CA 1
ATOM 1871 C C . LEU A 1 243 ? 5.039 -18.902 -2.886 1.00 90.75 243 LEU A C 1
ATOM 1873 O O . LEU A 1 243 ? 5.822 -19.304 -3.750 1.00 90.75 243 LEU A O 1
ATOM 1877 N N . GLY A 1 244 ? 5.067 -19.350 -1.631 1.00 87.19 244 GLY A N 1
ATOM 1878 C CA . GLY A 1 244 ? 5.951 -20.408 -1.154 1.00 87.19 244 GLY A CA 1
ATOM 1879 C C . GLY A 1 244 ? 5.680 -21.757 -1.821 1.00 87.19 244 GLY A C 1
ATOM 1880 O O . GLY A 1 244 ? 6.628 -22.503 -2.076 1.00 87.19 244 GLY A O 1
ATOM 1881 N N . ASP A 1 245 ? 4.421 -22.040 -2.169 1.00 88.81 245 ASP A N 1
ATOM 1882 C CA . ASP A 1 245 ? 4.029 -23.269 -2.869 1.00 88.81 245 ASP A CA 1
ATOM 1883 C C . ASP A 1 245 ? 4.396 -23.235 -4.361 1.00 88.81 245 ASP A C 1
ATOM 1885 O O . ASP A 1 245 ? 4.693 -24.279 -4.944 1.00 88.81 245 ASP A O 1
ATOM 1889 N N . ILE A 1 246 ? 4.403 -22.047 -4.982 1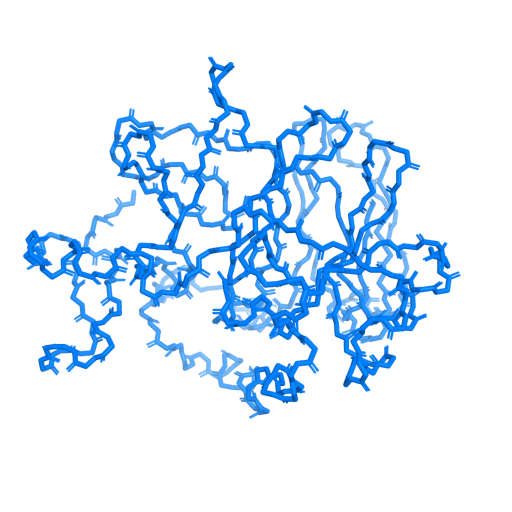.00 89.81 246 ILE A N 1
ATOM 1890 C CA . ILE A 1 246 ? 4.794 -21.876 -6.393 1.00 89.81 246 ILE A CA 1
ATOM 1891 C C . ILE A 1 246 ? 6.323 -21.887 -6.547 1.00 89.81 246 ILE A C 1
ATOM 1893 O O . ILE A 1 246 ? 6.857 -22.486 -7.480 1.00 89.81 246 ILE A O 1
ATOM 1897 N N . GLY A 1 247 ? 7.055 -21.234 -5.641 1.00 87.75 247 GLY A N 1
ATOM 1898 C CA . GLY A 1 247 ? 8.515 -21.151 -5.702 1.00 87.75 247 GLY A CA 1
ATOM 1899 C C . GLY A 1 247 ? 9.019 -20.192 -6.787 1.00 87.75 247 GLY A C 1
ATOM 1900 O O . GLY A 1 247 ? 8.636 -19.025 -6.808 1.00 87.75 247 GLY A O 1
ATOM 1901 N N . ASP A 1 248 ? 9.905 -20.659 -7.671 1.00 90.06 248 ASP A N 1
ATOM 1902 C CA . ASP A 1 248 ? 10.502 -19.865 -8.762 1.00 90.06 248 ASP A CA 1
ATOM 1903 C C . ASP A 1 248 ? 9.943 -20.297 -10.133 1.00 90.06 248 ASP A C 1
ATOM 1905 O O . ASP A 1 248 ? 10.692 -20.620 -11.064 1.00 90.06 248 ASP A O 1
ATOM 1909 N N . GLU A 1 249 ? 8.616 -20.359 -10.243 1.00 90.69 249 GLU A N 1
ATOM 1910 C CA . GLU A 1 249 ? 7.900 -20.900 -11.400 1.00 90.69 249 GLU A CA 1
ATOM 1911 C C . GLU A 1 249 ? 6.829 -19.928 -11.927 1.00 90.69 249 GLU A C 1
ATOM 1913 O O . GLU A 1 249 ? 6.750 -18.760 -11.539 1.00 90.69 249 GLU A O 1
ATOM 1918 N N . ALA A 1 250 ? 6.034 -20.397 -12.890 1.00 92.06 250 ALA A N 1
ATOM 1919 C CA . ALA A 1 250 ? 4.867 -19.682 -13.378 1.00 92.06 250 ALA A CA 1
ATOM 1920 C C . ALA A 1 250 ? 3.643 -20.599 -13.359 1.00 92.06 250 ALA A C 1
ATOM 1922 O O . ALA A 1 250 ? 3.721 -21.755 -13.787 1.00 92.06 250 ALA A O 1
ATOM 1923 N N . VAL A 1 251 ? 2.510 -20.065 -12.915 1.00 93.56 251 VAL A N 1
ATOM 1924 C CA . VAL A 1 251 ? 1.216 -20.754 -12.895 1.00 93.56 251 VAL A CA 1
ATOM 1925 C C . VAL A 1 251 ? 0.328 -20.142 -13.965 1.00 93.56 251 VAL A C 1
ATOM 1927 O O . VAL A 1 251 ? 0.230 -18.925 -14.061 1.00 93.56 251 VAL A O 1
ATOM 1930 N N . ASN A 1 252 ? -0.315 -20.984 -14.773 1.00 95.38 252 ASN A N 1
ATOM 1931 C CA . ASN A 1 252 ? -1.359 -20.549 -15.699 1.00 95.38 252 ASN A CA 1
ATOM 1932 C C . ASN A 1 252 ? -2.710 -20.939 -15.106 1.00 95.38 252 ASN A C 1
ATOM 1934 O O . ASN A 1 252 ? -2.868 -22.084 -14.678 1.00 95.38 252 ASN A O 1
ATOM 1938 N N . ASP A 1 253 ? -3.660 -20.016 -15.123 1.00 95.56 253 ASP A N 1
ATOM 1939 C CA . ASP A 1 253 ? -4.988 -20.195 -14.548 1.00 95.56 253 ASP A CA 1
ATOM 1940 C C . ASP A 1 253 ? -6.059 -19.470 -15.380 1.00 95.56 253 ASP A C 1
ATOM 1942 O O . ASP A 1 253 ? -5.751 -18.757 -16.339 1.00 95.56 253 ASP A O 1
ATOM 1946 N N . GLU A 1 254 ? -7.323 -19.659 -15.018 1.00 96.44 254 GLU A N 1
ATOM 1947 C CA . GLU A 1 254 ? -8.462 -18.929 -15.567 1.00 96.44 254 GLU A CA 1
ATOM 1948 C C . GLU A 1 254 ? -9.319 -18.380 -14.421 1.00 96.44 254 GLU A C 1
ATOM 1950 O O . GLU A 1 254 ? -9.948 -19.133 -13.676 1.00 96.44 254 GLU A O 1
ATOM 1955 N N . ILE A 1 255 ? -9.381 -17.052 -14.295 1.00 95.56 255 ILE A N 1
ATOM 1956 C CA . ILE A 1 255 ? -10.132 -16.359 -13.241 1.00 95.56 255 ILE A CA 1
ATOM 1957 C C . ILE A 1 255 ? -11.211 -15.508 -13.899 1.00 95.56 255 ILE A C 1
ATOM 1959 O O . ILE A 1 255 ? -10.934 -14.711 -14.790 1.00 95.56 255 ILE A O 1
ATOM 1963 N N . GLY A 1 256 ? -12.472 -15.682 -13.495 1.00 93.19 256 GLY A N 1
ATOM 1964 C CA . GLY A 1 256 ? -13.580 -14.912 -14.079 1.00 93.19 256 GLY A CA 1
ATOM 1965 C C . GLY A 1 256 ? -13.763 -15.119 -15.594 1.00 93.19 256 GLY A C 1
ATOM 1966 O O . GLY A 1 256 ? -14.434 -14.317 -16.237 1.00 93.19 256 GLY A O 1
ATOM 1967 N N . GLY A 1 257 ? -13.184 -16.186 -16.164 1.00 94.38 257 GLY A N 1
ATOM 1968 C CA . GLY A 1 257 ? -13.159 -16.460 -17.605 1.00 94.38 257 GLY A CA 1
ATOM 1969 C C . GLY A 1 257 ? -12.003 -15.801 -18.369 1.00 94.38 257 GLY A C 1
ATOM 1970 O O . GLY A 1 257 ? -11.933 -15.957 -19.588 1.00 94.38 257 GLY A O 1
ATOM 1971 N N . GLU A 1 258 ? -11.107 -15.086 -17.684 1.00 95.56 258 GLU A N 1
ATOM 1972 C CA . GLU A 1 258 ? -9.905 -14.489 -18.270 1.00 95.56 258 GLU A CA 1
ATOM 1973 C C . GLU A 1 258 ? -8.670 -15.358 -17.972 1.00 95.56 258 GLU A C 1
ATOM 1975 O O . GLU A 1 258 ? -8.490 -15.796 -16.830 1.00 95.56 258 GLU A O 1
ATOM 1980 N N . PRO A 1 259 ? -7.802 -15.620 -18.967 1.00 95.50 259 PRO A N 1
ATOM 1981 C CA . PRO A 1 259 ? -6.553 -16.334 -18.744 1.00 95.50 259 PRO A CA 1
ATOM 1982 C C . PRO A 1 259 ? -5.572 -15.464 -17.950 1.00 95.50 259 PRO A C 1
ATOM 1984 O O . PRO A 1 259 ? -5.296 -14.325 -18.325 1.00 95.50 259 PRO A O 1
ATOM 1987 N N . VAL A 1 260 ? -5.002 -16.032 -16.891 1.00 94.81 260 VAL A N 1
ATOM 1988 C CA . VAL A 1 260 ? -4.052 -15.370 -15.987 1.00 94.81 260 VAL A CA 1
ATOM 1989 C C . VAL A 1 260 ? -2.757 -16.173 -15.934 1.00 94.81 260 VAL A C 1
ATOM 1991 O O . VAL A 1 260 ? -2.780 -17.406 -15.933 1.00 94.81 260 VAL A O 1
ATOM 1994 N N . ALA A 1 261 ? -1.617 -15.480 -15.885 1.00 93.56 261 ALA A N 1
ATOM 1995 C CA . ALA A 1 261 ? -0.315 -16.100 -15.678 1.00 93.56 261 ALA A CA 1
ATOM 1996 C C . ALA A 1 261 ? 0.399 -15.439 -14.497 1.00 93.56 261 ALA A C 1
ATOM 1998 O O . ALA A 1 261 ? 0.863 -14.312 -14.605 1.00 93.56 261 ALA A O 1
ATOM 1999 N N . VAL A 1 262 ? 0.528 -16.162 -13.388 1.00 92.38 262 VAL A N 1
ATOM 2000 C CA . VAL A 1 262 ? 1.252 -15.693 -12.203 1.00 92.38 262 VAL A CA 1
ATOM 2001 C C . VAL A 1 262 ? 2.715 -16.082 -12.327 1.00 92.38 262 VAL A C 1
ATOM 2003 O O . VAL A 1 262 ? 3.025 -17.250 -12.558 1.00 92.38 262 VAL A O 1
ATOM 2006 N N . PHE A 1 263 ? 3.618 -15.123 -12.141 1.00 90.69 263 PHE A N 1
ATOM 2007 C CA . PHE A 1 263 ? 5.062 -15.346 -12.145 1.00 90.69 263 PHE A CA 1
ATOM 2008 C C . PHE A 1 263 ? 5.625 -15.119 -10.753 1.00 90.69 263 PHE A C 1
ATOM 2010 O O . PHE A 1 263 ? 5.431 -14.047 -10.181 1.00 90.69 263 PHE A O 1
ATOM 2017 N N . THR A 1 264 ? 6.388 -16.084 -10.246 1.00 90.88 264 THR A N 1
ATOM 2018 C CA . THR A 1 264 ? 7.081 -15.961 -8.963 1.00 90.88 264 THR A CA 1
ATOM 2019 C C . THR A 1 264 ? 8.573 -16.225 -9.132 1.00 90.88 264 THR A C 1
ATOM 2021 O O . THR A 1 264 ? 8.993 -17.083 -9.910 1.00 90.88 264 THR A O 1
ATOM 2024 N N . ARG A 1 265 ? 9.415 -15.448 -8.443 1.00 86.50 265 ARG A N 1
ATOM 2025 C CA . ARG A 1 265 ? 10.867 -15.686 -8.349 1.00 86.50 265 ARG A CA 1
ATOM 2026 C C . ARG A 1 265 ? 11.402 -15.260 -6.989 1.00 86.50 265 ARG A C 1
ATOM 2028 O O . ARG A 1 265 ? 10.715 -14.594 -6.214 1.00 86.50 265 ARG A O 1
ATOM 2035 N N . SER A 1 266 ? 12.671 -15.578 -6.742 1.00 78.00 266 SER A N 1
ATOM 2036 C CA . SER A 1 266 ? 13.400 -15.173 -5.541 1.00 78.00 266 SER A CA 1
ATOM 2037 C C . SER A 1 266 ? 12.750 -15.714 -4.265 1.00 78.00 266 SER A C 1
ATOM 2039 O O . SER A 1 266 ? 12.719 -15.023 -3.248 1.00 78.00 266 SER A O 1
ATOM 2041 N N . GLY A 1 267 ? 12.206 -16.935 -4.324 1.00 71.62 267 GLY A N 1
ATOM 2042 C CA . GLY A 1 267 ? 11.506 -17.556 -3.199 1.00 71.62 267 GLY A CA 1
ATOM 2043 C C . GLY A 1 267 ? 10.212 -16.831 -2.821 1.00 71.62 267 GLY A C 1
ATOM 2044 O O . GLY A 1 267 ? 9.941 -16.667 -1.635 1.00 71.62 267 GLY A O 1
ATOM 2045 N N . GLY A 1 268 ? 9.460 -16.347 -3.816 1.00 72.81 268 GLY A N 1
ATOM 2046 C CA . GLY A 1 268 ? 8.187 -15.641 -3.620 1.00 72.81 268 GLY A CA 1
ATOM 2047 C C . GLY A 1 268 ? 8.307 -14.134 -3.363 1.00 72.81 268 GLY A C 1
ATOM 2048 O O . GLY A 1 268 ? 7.301 -13.472 -3.142 1.00 72.81 268 GLY A O 1
ATOM 2049 N N . LEU A 1 269 ? 9.518 -13.568 -3.407 1.00 77.25 269 LEU A N 1
ATOM 2050 C CA . LEU A 1 269 ? 9.742 -12.129 -3.211 1.00 77.25 269 LEU A CA 1
ATOM 2051 C C . LEU A 1 269 ? 9.572 -11.294 -4.489 1.00 77.25 269 LEU A C 1
ATOM 2053 O O . LEU A 1 269 ? 9.385 -10.082 -4.397 1.00 77.25 269 LEU A O 1
ATOM 2057 N N . SER A 1 270 ? 9.674 -11.921 -5.663 1.00 80.38 270 SER A N 1
ATOM 2058 C CA . SER A 1 270 ? 9.313 -11.324 -6.950 1.00 80.38 270 SER A CA 1
ATOM 2059 C C . SER A 1 270 ? 7.979 -11.905 -7.397 1.00 80.38 270 SER A C 1
ATOM 2061 O O . SER A 1 270 ? 7.908 -13.113 -7.613 1.00 80.38 270 SER A O 1
ATOM 2063 N N . VAL A 1 271 ? 6.954 -11.075 -7.575 1.00 83.56 271 VAL A N 1
ATOM 2064 C CA . VAL A 1 271 ? 5.615 -11.522 -7.958 1.00 83.56 271 VAL A CA 1
ATOM 2065 C C . VAL A 1 271 ? 4.875 -10.511 -8.835 1.00 83.56 271 VAL A C 1
ATOM 2067 O O . VAL A 1 271 ? 4.972 -9.301 -8.621 1.00 83.56 271 VAL A O 1
ATOM 2070 N N . GLY A 1 272 ? 4.138 -11.029 -9.820 1.00 80.31 272 GLY A N 1
ATOM 2071 C CA . GLY A 1 272 ? 3.210 -10.299 -10.689 1.00 80.31 272 GLY A CA 1
ATOM 2072 C C . GLY A 1 272 ? 2.302 -11.268 -11.459 1.00 80.31 272 GLY A C 1
ATOM 2073 O O . GLY A 1 272 ? 2.616 -12.460 -11.545 1.00 80.31 272 GLY A O 1
ATOM 2074 N N . ALA A 1 273 ? 1.190 -10.761 -11.995 1.00 73.94 273 ALA A N 1
ATOM 2075 C CA . ALA A 1 273 ? 0.182 -11.521 -12.739 1.00 73.94 273 ALA A CA 1
ATOM 2076 C C . ALA A 1 273 ? -0.320 -10.748 -13.967 1.00 73.94 273 ALA A C 1
ATOM 2078 O O . ALA A 1 273 ? -0.299 -9.496 -13.905 1.00 73.94 273 ALA A O 1
#

pLDDT: mean 94.27, std 5.41, range [68.75, 98.88]

Foldseek 3Di:
DDQQLKWFQQVPVDPDRIDGPVGDDPVSLVVQWCPLPAFEFFAWDALPLAVLADQQFKWKWDDDLNAIATHTLLVCVRRQWYFDQHNNFTKIWGAWQQQRDTFIFGQAWPNDRWDKTFSNIDHLLGGWIATPPFRFIARPNQQAGCGTDRHGTHTHTDFIKMAGSNVVCVVHVGYIYGQDHPVDNRPNNDCSSSDHRDPCSLVCQLVVNGPGDHDPVPDDPPDRSNQDWDWDADLNFIDIDRQQVQEQHWDWDATNNRIDIWGAYPNRRTIGD

Sequence (273 aa):
MPLEDIVFDTFGKVSSRFVPLPEISEELRLELKDAITPVLEPVYGGPGALPWLRDDSLVIGYEGGGETFAYPINILNYHEIVNDNIGGEPVLITYCPLCFSGVVFNRIVDGDSLTFGNISALYQSDLVMYDHQTGSFWFQVAGEAVVGPLTGSRLTPLPSATMPWGDWLRLHPETKLLKGTGQSENAFAAGTYANGFGTGYQDRINNEKFVFPVDRDLLDDRLSAGEIVLTVEVAGGQTDYALGDIGDEAVNDEIGGEPVAVFTRSGGLSVGA

Nearest PDB structures (foldseek):
  1lln-assembly1_A  TM=3.959E-01  e=9.134E+00  Phytolacca americana